Protein AF-A0A2W5DQ87-F1 (afdb_monomer_lite)

Foldseek 3Di:
DDFLLRVCVVCVVCNLVSLLVQLVLLLVLLLVQPPDDDDDDAPVVLLVLLLLLCCVQQVVCSVVLSCVLCVLFPHRDDDAPRGQRDDPPVPDDRGPDHDGQSLLNLLSSLDPLSDDDDPVSSLVSLVVSLVVCLVSVNDDPVSSVDVVVSVLNNLSSNLSVLSSCVSVVHPSVVSSLLSNLVSLVPDPSSVSSNVSCCVVPVVSVDPPDDPD

Organism: NCBI:txid76731

pLDDT: mean 84.15, std 16.23, range [34.78, 98.38]

Radius of gyration: 17.06 Å; chains: 1; bounding box: 41×35×45 Å

Sequence (212 aa):
MPSLIETLQAQPDHTDALMRAACQRLRAWQARVQTPTASGDDDGDGDARLQRGLERLAPAHAPALLAALNADAALLPQGPVLDDLPPDDGTAAPPARRPGPLTDDLALLLRPAELAWDEPQEIDWAVRHWEASRHAGLLDEDLAADFGEFWRRLEWSALRHHLRLLADGHAEERRLLAHVVKTSTRYVALAPLKRALEARHPEYFDQAFSLR

Structure (mmCIF, N/CA/C/O backbone):
data_AF-A0A2W5DQ87-F1
#
_entry.id   AF-A0A2W5DQ87-F1
#
loop_
_atom_site.group_PDB
_atom_site.id
_atom_site.type_symbol
_atom_site.label_atom_id
_atom_site.label_alt_id
_atom_site.label_comp_id
_atom_site.label_asym_id
_atom_site.label_entity_id
_atom_site.label_seq_id
_atom_site.pdbx_PDB_ins_code
_atom_site.Cartn_x
_atom_site.Cartn_y
_atom_site.Cartn_z
_atom_site.occupancy
_atom_site.B_iso_or_equiv
_atom_site.auth_seq_id
_atom_site.auth_comp_id
_atom_site.auth_asym_id
_atom_site.auth_atom_id
_atom_site.pdbx_PDB_model_num
ATOM 1 N N . MET A 1 1 ? 4.881 17.908 19.078 1.00 54.28 1 MET A N 1
ATOM 2 C CA . MET A 1 1 ? 4.808 16.503 19.535 1.00 54.28 1 MET A CA 1
ATOM 3 C C . MET A 1 1 ? 5.518 15.665 18.490 1.00 54.28 1 MET A C 1
ATOM 5 O O . MET A 1 1 ? 5.458 16.094 17.343 1.00 54.28 1 MET A O 1
ATOM 9 N N . PRO A 1 2 ? 6.228 14.585 18.858 1.00 65.62 2 PRO A N 1
ATOM 10 C CA . PRO A 1 2 ? 6.882 13.742 17.866 1.00 65.62 2 PRO A CA 1
ATOM 11 C C . PRO A 1 2 ? 5.847 13.141 16.914 1.00 65.62 2 PRO A C 1
ATOM 13 O O . PRO A 1 2 ? 4.705 12.888 17.312 1.00 65.62 2 PRO A O 1
ATOM 16 N N . SER A 1 3 ? 6.264 12.943 15.673 1.00 82.69 3 SER A N 1
ATOM 17 C CA . SER A 1 3 ? 5.494 12.284 14.624 1.00 82.69 3 SER A CA 1
ATOM 18 C C . SER A 1 3 ? 5.202 10.821 14.998 1.00 82.69 3 SER A C 1
ATOM 20 O O . SER A 1 3 ? 5.841 10.248 15.897 1.00 82.69 3 SER A O 1
ATOM 22 N N . LEU A 1 4 ? 4.229 10.183 14.339 1.00 84.12 4 LEU A N 1
ATOM 23 C CA . LEU A 1 4 ? 3.965 8.759 14.593 1.00 84.12 4 LEU A CA 1
ATOM 24 C C . LEU A 1 4 ? 5.173 7.905 14.179 1.00 84.12 4 LEU A C 1
ATOM 26 O O . LEU A 1 4 ? 5.555 6.993 14.912 1.00 84.12 4 LEU A O 1
ATOM 30 N N . ILE A 1 5 ? 5.821 8.246 13.063 1.00 86.75 5 ILE A N 1
ATOM 31 C CA . ILE A 1 5 ? 7.042 7.576 12.596 1.00 86.75 5 ILE A CA 1
ATOM 32 C C . ILE A 1 5 ? 8.169 7.738 13.623 1.00 86.75 5 ILE A C 1
ATOM 34 O O . ILE A 1 5 ? 8.773 6.741 14.019 1.00 86.75 5 ILE A O 1
ATOM 38 N N . GLU A 1 6 ? 8.403 8.958 14.117 1.00 87.50 6 GLU A N 1
ATOM 39 C CA . GLU A 1 6 ? 9.423 9.226 15.142 1.00 87.50 6 GLU A CA 1
ATOM 40 C C . GLU A 1 6 ? 9.154 8.424 16.424 1.00 87.50 6 GLU A C 1
ATOM 42 O O . GLU A 1 6 ? 10.070 7.872 17.034 1.00 87.50 6 GLU A O 1
ATOM 47 N N . THR A 1 7 ? 7.883 8.309 16.819 1.00 88.19 7 THR A N 1
ATOM 48 C CA . THR A 1 7 ? 7.476 7.548 18.007 1.00 88.19 7 THR A CA 1
ATOM 49 C C . THR A 1 7 ? 7.697 6.045 17.824 1.00 88.19 7 THR A C 1
ATOM 51 O O . THR A 1 7 ? 8.222 5.395 18.728 1.00 88.19 7 THR A O 1
ATOM 54 N N . LEU A 1 8 ? 7.341 5.494 16.658 1.00 90.00 8 LEU A N 1
ATOM 55 C CA . LEU A 1 8 ? 7.551 4.080 16.323 1.00 90.00 8 LEU A CA 1
ATOM 56 C C . LEU A 1 8 ? 9.043 3.724 16.303 1.00 90.00 8 LEU A C 1
ATOM 58 O O . LEU A 1 8 ? 9.437 2.691 16.840 1.00 90.00 8 LEU A O 1
ATOM 62 N N . GLN A 1 9 ? 9.882 4.603 15.752 1.00 89.88 9 GLN A N 1
ATOM 63 C CA . GLN A 1 9 ? 11.336 4.422 15.737 1.00 89.88 9 GLN A CA 1
ATOM 64 C C . GLN A 1 9 ? 11.949 4.507 17.141 1.00 89.88 9 GLN A C 1
ATOM 66 O O . GLN A 1 9 ? 12.870 3.755 17.458 1.00 89.88 9 GLN A O 1
ATOM 71 N N . ALA A 1 10 ? 11.436 5.395 17.997 1.00 92.62 10 ALA A N 1
ATOM 72 C CA . ALA A 1 10 ? 11.922 5.557 19.365 1.00 92.62 10 ALA A CA 1
ATOM 73 C C . ALA A 1 10 ? 11.467 4.436 20.320 1.00 92.62 10 ALA A C 1
ATOM 75 O O . ALA A 1 10 ? 12.097 4.234 21.359 1.00 92.62 10 ALA A O 1
ATOM 76 N N . GLN A 1 11 ? 10.374 3.729 20.009 1.00 92.25 11 GLN A N 1
ATOM 77 C CA . GLN A 1 11 ? 9.754 2.730 20.890 1.00 92.25 11 GLN A CA 1
ATOM 78 C C . GLN A 1 11 ? 9.432 1.414 20.153 1.00 92.25 11 GLN A C 1
ATOM 80 O O . GLN A 1 11 ? 8.266 1.012 20.099 1.00 92.25 11 GLN A O 1
ATOM 85 N N . PRO A 1 12 ? 10.442 0.695 19.626 1.00 91.06 12 PRO A N 1
ATOM 86 C CA . PRO A 1 12 ? 10.224 -0.501 18.808 1.00 91.06 12 PRO A CA 1
ATOM 87 C C . PRO A 1 12 ? 9.460 -1.611 19.549 1.00 91.06 12 PRO A C 1
ATOM 89 O O . PRO A 1 12 ? 8.603 -2.264 18.953 1.00 91.06 12 PRO A O 1
ATOM 92 N N . ASP A 1 13 ? 9.673 -1.758 20.860 1.00 94.81 13 ASP A N 1
ATOM 93 C CA . ASP A 1 13 ? 8.974 -2.745 21.702 1.00 94.81 13 ASP A CA 1
ATOM 94 C C . ASP A 1 13 ? 7.461 -2.479 21.825 1.00 94.81 13 ASP A C 1
ATOM 96 O O . ASP A 1 13 ? 6.693 -3.374 22.174 1.00 94.81 13 ASP A O 1
ATOM 100 N N . HIS A 1 14 ? 7.014 -1.258 21.514 1.00 93.38 14 HIS A N 1
ATOM 101 C CA . HIS A 1 14 ? 5.614 -0.836 21.594 1.00 93.38 14 HIS A CA 1
ATOM 102 C C . HIS A 1 14 ? 4.951 -0.690 20.216 1.00 93.38 14 HIS A C 1
ATOM 104 O O . HIS A 1 14 ? 3.816 -0.216 20.135 1.00 93.38 14 HIS A O 1
ATOM 110 N N . THR A 1 15 ? 5.620 -1.119 19.139 1.00 93.19 15 THR A N 1
ATOM 111 C CA . THR A 1 15 ? 5.148 -0.971 17.749 1.00 93.19 15 THR A CA 1
ATOM 112 C C . THR A 1 15 ? 3.711 -1.457 17.563 1.00 93.19 15 THR A C 1
ATOM 114 O O . THR A 1 15 ? 2.876 -0.722 17.045 1.00 93.19 15 THR A O 1
ATOM 117 N N . ASP A 1 16 ? 3.388 -2.671 18.021 1.00 94.69 16 ASP A N 1
ATOM 118 C CA . ASP A 1 16 ? 2.049 -3.246 17.844 1.00 94.69 16 ASP A CA 1
ATOM 119 C C . ASP A 1 16 ? 0.962 -2.426 18.557 1.00 94.69 16 ASP A C 1
ATOM 121 O O . ASP A 1 16 ? -0.076 -2.120 17.969 1.00 94.69 16 ASP A O 1
ATOM 125 N N . ALA A 1 17 ? 1.216 -1.988 19.793 1.00 93.50 17 ALA A N 1
ATOM 126 C CA . ALA A 1 17 ? 0.278 -1.153 20.540 1.00 93.50 17 ALA A CA 1
ATOM 127 C C . ALA A 1 17 ? 0.063 0.212 19.861 1.00 93.50 17 ALA A C 1
ATOM 129 O O . ALA A 1 17 ? -1.078 0.662 19.721 1.00 93.50 17 ALA A O 1
ATOM 130 N N . LEU A 1 18 ? 1.143 0.846 19.394 1.00 92.44 18 LEU A N 1
ATOM 131 C CA . LEU A 1 18 ? 1.101 2.132 18.696 1.00 92.44 18 LEU A CA 1
ATOM 132 C C . LEU A 1 18 ? 0.350 2.031 17.362 1.00 92.44 18 LEU A C 1
ATOM 134 O O . LEU A 1 18 ? -0.518 2.859 17.082 1.00 92.44 18 LEU A O 1
ATOM 138 N N . MET A 1 19 ? 0.610 0.988 16.571 1.00 92.88 19 MET A N 1
ATOM 139 C CA . MET A 1 19 ? -0.059 0.766 15.286 1.00 92.88 19 MET A CA 1
ATOM 140 C C . MET A 1 19 ? -1.546 0.452 15.449 1.00 92.88 19 MET A C 1
ATOM 142 O O . MET A 1 19 ? -2.372 0.979 14.699 1.00 92.88 19 MET A O 1
ATOM 146 N N . ARG A 1 20 ? -1.927 -0.332 16.467 1.00 93.25 20 ARG A N 1
ATOM 147 C CA . ARG A 1 20 ? -3.342 -0.567 16.806 1.00 93.25 20 ARG A CA 1
ATOM 148 C C . ARG A 1 20 ? -4.056 0.726 17.179 1.00 93.25 20 ARG A C 1
ATOM 150 O O . ARG A 1 20 ? -5.157 0.972 16.682 1.00 93.25 20 ARG A O 1
ATOM 157 N N . ALA A 1 21 ? -3.427 1.557 18.010 1.00 90.50 21 ALA A N 1
ATOM 158 C CA . ALA A 1 21 ? -3.971 2.856 18.390 1.00 90.50 21 ALA A CA 1
ATOM 159 C C . ALA A 1 21 ? -4.119 3.778 17.168 1.00 90.50 21 ALA A C 1
ATOM 161 O O . ALA A 1 21 ? -5.171 4.390 16.985 1.00 90.50 21 ALA A O 1
ATOM 162 N N . ALA A 1 22 ? -3.120 3.825 16.284 1.00 89.44 22 ALA A N 1
ATOM 163 C CA . ALA A 1 22 ? -3.185 4.592 15.042 1.00 89.44 22 ALA A CA 1
ATOM 164 C C . ALA A 1 22 ? -4.316 4.106 14.116 1.00 89.44 22 ALA A C 1
ATOM 166 O O . ALA A 1 22 ? -5.112 4.914 13.636 1.00 89.44 22 ALA A O 1
ATOM 167 N N . CYS A 1 23 ? -4.466 2.789 13.939 1.00 91.75 23 CYS A N 1
ATOM 168 C CA . CYS A 1 23 ? -5.555 2.188 13.164 1.00 91.75 23 CYS A CA 1
ATOM 169 C C . CYS A 1 23 ? -6.937 2.531 13.734 1.00 91.75 23 CYS A C 1
ATOM 171 O O . CYS A 1 23 ? -7.873 2.805 12.981 1.00 91.75 23 CYS A O 1
ATOM 173 N N . GLN A 1 24 ? -7.086 2.496 15.060 1.00 90.25 24 GLN A N 1
ATOM 174 C CA . GLN A 1 24 ? -8.329 2.867 15.731 1.00 90.25 24 GLN A CA 1
ATOM 175 C C . GLN A 1 24 ? -8.658 4.346 15.523 1.00 90.25 24 GLN A C 1
ATOM 177 O O . GLN A 1 24 ? -9.792 4.661 15.163 1.00 90.25 24 GLN A O 1
ATOM 182 N N . ARG A 1 25 ? -7.670 5.232 15.695 1.00 86.25 25 ARG A N 1
ATOM 183 C CA . ARG A 1 25 ? -7.825 6.678 15.490 1.00 86.25 25 ARG A CA 1
ATOM 184 C C . ARG A 1 25 ? -8.226 7.008 14.057 1.00 86.25 25 ARG A C 1
ATOM 186 O O . ARG A 1 25 ? -9.172 7.766 13.855 1.00 86.25 25 ARG A O 1
ATOM 193 N N . LEU A 1 26 ? -7.563 6.394 13.077 1.00 86.19 26 LEU A N 1
ATOM 194 C CA . LEU A 1 26 ? -7.894 6.556 11.663 1.00 86.19 26 LEU A CA 1
ATOM 195 C C . LEU A 1 26 ? -9.357 6.181 11.385 1.00 86.19 26 LEU A C 1
ATOM 197 O O . LEU A 1 26 ? -10.112 6.978 10.831 1.00 86.19 26 LEU A O 1
ATOM 201 N N . ARG A 1 27 ? -9.782 4.997 11.835 1.00 88.44 27 ARG A N 1
ATOM 202 C CA . ARG A 1 27 ? -11.155 4.520 11.626 1.00 88.44 27 ARG A CA 1
ATOM 203 C C . ARG A 1 27 ? -12.189 5.408 12.320 1.00 88.44 27 ARG A C 1
ATOM 205 O O . ARG A 1 27 ? -13.225 5.717 11.738 1.00 88.44 27 ARG A O 1
ATOM 212 N N . ALA A 1 28 ? -11.914 5.830 13.556 1.00 85.50 28 ALA A N 1
ATOM 213 C CA . ALA A 1 28 ? -12.793 6.724 14.307 1.00 85.50 28 ALA A CA 1
ATOM 214 C C . ALA A 1 28 ? -12.968 8.070 13.595 1.00 85.50 28 ALA A C 1
ATOM 216 O O . ALA A 1 28 ? -14.074 8.607 13.550 1.00 85.50 28 ALA A O 1
ATOM 217 N N . TRP A 1 29 ? -11.896 8.598 13.005 1.00 80.81 29 TRP A N 1
ATOM 218 C CA . TRP A 1 29 ? -11.961 9.800 12.187 1.00 80.81 29 TRP A CA 1
ATOM 219 C C . TRP A 1 29 ? -12.787 9.584 10.912 1.00 80.81 29 TRP A C 1
ATOM 2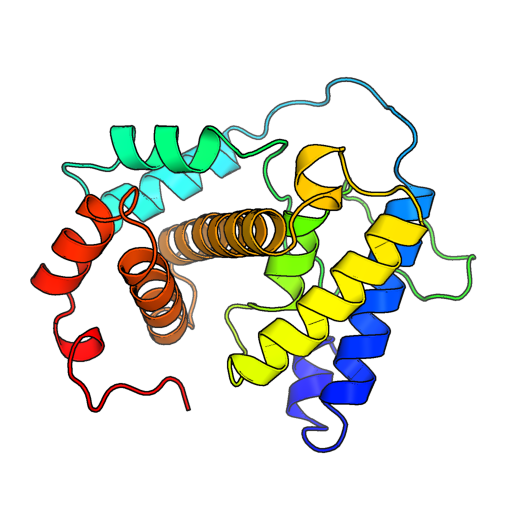21 O O . TRP A 1 29 ? -13.720 10.347 10.667 1.00 80.81 29 TRP A O 1
ATOM 231 N N . GLN A 1 30 ? -12.532 8.520 10.146 1.00 81.25 30 GLN A N 1
ATOM 232 C CA . GLN A 1 30 ? -13.283 8.223 8.918 1.00 81.25 30 GLN A CA 1
ATOM 233 C C . GLN A 1 30 ? -14.785 8.053 9.182 1.00 81.25 30 GLN A C 1
ATOM 235 O O . GLN A 1 30 ? -15.601 8.589 8.434 1.00 81.25 30 GLN A O 1
ATOM 240 N N . ALA A 1 31 ? -15.160 7.416 10.296 1.00 83.69 31 ALA A N 1
ATOM 241 C CA . ALA A 1 31 ? -16.555 7.288 10.712 1.00 83.69 31 ALA A CA 1
ATOM 242 C C . ALA A 1 31 ? -17.247 8.641 10.972 1.00 83.69 31 ALA A C 1
ATOM 244 O O . ALA A 1 31 ? -18.450 8.764 10.761 1.00 83.69 31 ALA A O 1
ATOM 245 N N . ARG A 1 32 ? -16.505 9.671 11.410 1.00 77.62 32 ARG A N 1
ATOM 246 C CA . ARG A 1 32 ? -17.048 11.026 11.632 1.00 77.62 32 ARG A CA 1
ATOM 247 C C . ARG A 1 32 ? -17.238 11.799 10.325 1.00 77.62 32 ARG A C 1
ATOM 249 O O . ARG A 1 32 ? -18.133 12.635 10.248 1.00 77.62 32 ARG A O 1
ATOM 256 N N . VAL A 1 33 ? -16.392 11.558 9.319 1.00 70.81 33 VAL A N 1
ATOM 257 C CA . VAL A 1 33 ? -16.321 12.395 8.105 1.00 70.81 33 VAL A CA 1
ATOM 258 C C . VAL A 1 33 ? -17.061 11.799 6.897 1.00 70.81 33 VAL A C 1
ATOM 260 O O . VAL A 1 33 ? -17.273 12.513 5.924 1.00 70.81 33 VAL A O 1
ATOM 263 N N . GLN A 1 34 ? -17.572 10.562 6.958 1.00 62.16 34 GLN A N 1
ATOM 264 C CA . GLN A 1 34 ? -18.426 9.955 5.911 1.00 62.16 34 GLN A CA 1
ATOM 265 C C . GLN A 1 34 ? -19.818 10.625 5.722 1.00 62.16 34 GLN A C 1
ATOM 267 O O . GLN A 1 34 ? -20.769 10.004 5.253 1.00 62.16 34 GLN A O 1
ATOM 272 N N . THR A 1 35 ? -19.957 11.922 6.022 1.00 44.50 35 THR A N 1
ATOM 273 C CA . THR A 1 35 ? -21.107 12.719 5.572 1.00 44.50 35 THR A CA 1
ATOM 274 C C . THR A 1 35 ? -20.914 13.051 4.085 1.00 44.50 35 THR A C 1
ATOM 276 O O . THR A 1 35 ? -19.895 13.654 3.735 1.00 44.50 35 THR A O 1
ATOM 279 N N . PRO A 1 36 ? -21.847 12.685 3.185 1.00 41.81 36 PRO A N 1
ATOM 280 C CA . PRO A 1 36 ? -21.657 12.864 1.753 1.00 41.81 36 PRO A CA 1
ATOM 281 C C . PRO A 1 36 ? -21.650 14.357 1.425 1.00 41.81 36 PRO A C 1
ATOM 283 O O . PRO A 1 36 ? -22.679 15.026 1.493 1.00 41.81 36 PRO A O 1
ATOM 286 N N . THR A 1 37 ? -20.489 14.891 1.058 1.00 34.78 37 THR A N 1
ATOM 287 C CA . THR A 1 37 ? -20.401 16.196 0.400 1.00 34.78 37 THR A CA 1
ATOM 288 C C . THR A 1 37 ? -19.843 15.994 -0.997 1.00 34.78 37 THR A C 1
ATOM 290 O O . THR A 1 37 ? -18.786 15.397 -1.193 1.00 34.78 37 THR A O 1
ATOM 293 N N . ALA A 1 38 ? -20.649 16.422 -1.966 1.00 36.25 38 ALA A N 1
ATOM 294 C CA . ALA A 1 38 ? -20.420 16.281 -3.390 1.00 36.25 38 ALA A CA 1
ATOM 295 C C . ALA A 1 38 ? -19.088 16.902 -3.835 1.00 36.25 38 ALA A C 1
ATOM 297 O O . ALA A 1 38 ? -18.651 17.910 -3.280 1.00 36.25 38 ALA A O 1
ATOM 298 N N . SER A 1 39 ? -18.507 16.274 -4.865 1.00 45.44 39 SER A N 1
ATOM 299 C CA . SER A 1 39 ? -17.627 16.852 -5.892 1.00 45.44 39 SER A CA 1
ATOM 300 C C . SER A 1 39 ? -16.828 18.079 -5.447 1.00 45.44 39 SER A C 1
ATOM 302 O O . SER A 1 39 ? -17.304 19.209 -5.545 1.00 45.44 39 SER A O 1
ATOM 304 N N . GLY A 1 40 ? -15.596 17.861 -4.994 1.00 41.59 40 GLY A N 1
ATOM 305 C CA . GLY A 1 40 ? -14.603 18.926 -4.966 1.00 41.59 40 GLY A CA 1
ATOM 306 C C . GLY A 1 40 ? -13.440 18.573 -5.870 1.00 41.59 40 GLY A C 1
ATOM 307 O O . GLY A 1 40 ? -13.098 17.399 -5.982 1.00 41.59 40 GLY A O 1
ATOM 308 N N . ASP A 1 41 ? -12.907 19.617 -6.489 1.00 39.91 41 ASP A N 1
ATOM 309 C CA . ASP A 1 41 ? -11.991 19.598 -7.619 1.00 39.91 41 ASP A CA 1
ATOM 310 C C . ASP A 1 41 ? -10.918 18.508 -7.545 1.00 39.91 41 ASP A C 1
ATOM 312 O O . ASP A 1 41 ? -10.199 18.358 -6.554 1.00 39.91 41 ASP A O 1
ATOM 316 N N . ASP A 1 42 ? -10.883 17.748 -8.636 1.00 47.47 42 ASP A N 1
ATOM 317 C CA . ASP A 1 42 ? -9.917 16.715 -8.959 1.00 47.47 42 ASP A CA 1
ATOM 318 C C . ASP A 1 42 ? -8.519 17.340 -9.026 1.00 47.47 42 ASP A C 1
ATOM 320 O O . ASP A 1 42 ? -8.256 18.248 -9.821 1.00 47.47 42 ASP A O 1
ATOM 324 N N . ASP A 1 43 ? -7.630 16.901 -8.139 1.00 52.91 43 ASP A N 1
ATOM 325 C CA . ASP A 1 43 ? -6.260 17.391 -8.082 1.00 52.91 43 ASP A CA 1
ATOM 326 C C . ASP A 1 43 ? -5.451 16.722 -9.199 1.00 52.91 43 ASP A C 1
ATOM 328 O O . ASP A 1 43 ? -4.806 15.689 -9.001 1.00 52.91 43 ASP A O 1
ATOM 332 N N . GLY A 1 44 ? -5.502 17.305 -10.400 1.00 61.69 44 GLY A N 1
ATOM 333 C CA . GLY A 1 44 ? -4.753 16.839 -11.570 1.00 61.69 44 GLY A CA 1
ATOM 334 C C . GLY A 1 44 ? -3.237 16.709 -11.338 1.00 61.69 44 GLY A C 1
ATOM 335 O O . GLY A 1 44 ? -2.559 16.026 -12.109 1.00 61.69 44 GLY A 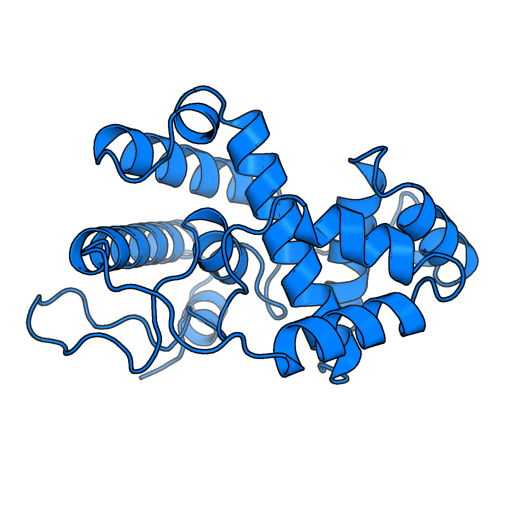O 1
ATOM 336 N N . ASP A 1 45 ? -2.692 17.297 -10.265 1.00 71.19 45 ASP A N 1
ATOM 337 C CA . ASP A 1 45 ? -1.303 17.087 -9.846 1.00 71.19 45 ASP A CA 1
ATOM 338 C C . ASP A 1 45 ? -1.040 15.650 -9.360 1.00 71.19 45 ASP A C 1
ATOM 340 O O . ASP A 1 45 ? 0.007 15.070 -9.661 1.00 71.19 45 ASP A O 1
ATOM 344 N N . GLY A 1 46 ? -1.999 15.026 -8.667 1.00 73.50 46 GLY A N 1
ATOM 345 C CA . GLY A 1 46 ? -1.858 13.673 -8.125 1.00 73.50 46 GLY A CA 1
ATOM 346 C C . GLY A 1 46 ? -1.701 12.603 -9.209 1.00 73.50 46 GLY A C 1
ATOM 347 O O . GLY A 1 46 ? -0.872 11.692 -9.070 1.00 73.50 46 GLY A O 1
ATOM 348 N N . ASP A 1 47 ? -2.454 12.728 -10.300 1.00 81.81 47 ASP A N 1
ATOM 349 C CA . ASP A 1 47 ? -2.345 11.856 -11.472 1.00 81.81 47 ASP A CA 1
ATOM 350 C C . ASP A 1 47 ? -1.112 12.185 -12.316 1.00 81.81 47 ASP A C 1
ATOM 352 O O . ASP A 1 47 ? -0.416 11.272 -12.764 1.00 81.81 47 ASP A O 1
ATOM 356 N N . ALA A 1 48 ? -0.752 13.466 -12.450 1.00 88.69 48 ALA A N 1
ATOM 357 C CA . ALA A 1 48 ? 0.486 13.857 -13.117 1.00 88.69 48 ALA A CA 1
ATOM 358 C C . ALA A 1 48 ? 1.729 13.302 -12.396 1.00 88.69 48 ALA A C 1
ATOM 360 O O . ALA A 1 48 ? 2.661 12.825 -13.045 1.00 88.69 48 ALA A O 1
ATOM 361 N N . ARG A 1 49 ? 1.756 13.320 -11.056 1.00 90.12 49 ARG A N 1
ATOM 362 C CA . ARG A 1 49 ? 2.826 12.711 -10.242 1.00 90.12 49 ARG A CA 1
ATOM 363 C C . ARG A 1 49 ? 2.874 11.198 -10.408 1.00 90.12 49 ARG A C 1
ATOM 365 O O . ARG A 1 49 ? 3.955 10.645 -10.597 1.00 90.12 49 ARG A O 1
ATOM 372 N N . LEU A 1 50 ? 1.718 10.533 -10.385 1.00 91.69 50 LEU A N 1
ATOM 373 C CA . LEU A 1 50 ? 1.640 9.086 -10.595 1.00 91.69 50 LEU A CA 1
ATOM 374 C C . LEU A 1 50 ? 2.157 8.699 -11.989 1.00 91.69 50 LEU A C 1
ATOM 376 O O . LEU A 1 50 ? 2.980 7.790 -12.107 1.00 91.69 50 LEU A O 1
ATOM 380 N N . GLN A 1 51 ? 1.742 9.437 -13.021 1.00 94.19 51 GLN A N 1
ATOM 381 C CA . GLN A 1 51 ? 2.214 9.264 -14.392 1.00 94.19 51 GLN A CA 1
ATOM 382 C C . GLN A 1 51 ? 3.736 9.429 -14.486 1.00 94.19 51 GLN A C 1
ATOM 384 O O . GLN A 1 51 ? 4.400 8.547 -15.024 1.00 94.19 51 GLN A O 1
ATOM 389 N N . ARG A 1 52 ? 4.314 10.489 -13.901 1.00 95.81 52 ARG A N 1
ATOM 390 C CA . ARG A 1 52 ? 5.778 10.687 -13.873 1.00 95.81 52 ARG A CA 1
ATOM 391 C C . ARG A 1 52 ? 6.511 9.528 -13.191 1.00 95.81 52 ARG A C 1
ATOM 393 O O . ARG A 1 52 ? 7.555 9.089 -13.671 1.00 95.81 52 ARG A O 1
ATOM 400 N N . GLY A 1 53 ? 5.962 9.003 -12.094 1.00 95.81 53 GLY A N 1
ATOM 401 C CA . GLY A 1 53 ? 6.509 7.832 -11.402 1.00 95.81 53 GLY A CA 1
ATOM 402 C C . GLY A 1 53 ? 6.506 6.579 -12.283 1.00 95.81 53 GLY A C 1
ATOM 403 O O . GLY A 1 53 ? 7.504 5.861 -12.357 1.00 95.81 53 GLY A O 1
ATOM 404 N N . LEU A 1 54 ? 5.414 6.343 -13.013 1.00 97.06 54 LEU A N 1
ATOM 405 C CA . LEU A 1 54 ? 5.310 5.242 -13.971 1.00 97.06 54 LEU A CA 1
ATOM 406 C C . LEU A 1 54 ? 6.245 5.424 -15.171 1.00 97.06 54 LEU A C 1
ATOM 408 O O . LEU A 1 54 ? 6.896 4.465 -15.575 1.00 97.06 54 LEU A O 1
ATOM 412 N N . GLU A 1 55 ? 6.363 6.631 -15.720 1.00 97.25 55 GLU A N 1
ATOM 413 C CA . GLU A 1 55 ? 7.279 6.941 -16.824 1.00 97.25 55 GLU A CA 1
ATOM 414 C C . GLU A 1 55 ? 8.742 6.724 -16.434 1.00 97.25 55 GLU A C 1
ATOM 416 O O . GLU A 1 55 ? 9.532 6.215 -17.231 1.00 97.25 55 GLU A O 1
ATOM 421 N N . ARG A 1 56 ? 9.096 7.037 -15.182 1.00 95.81 56 ARG A N 1
ATOM 422 C CA . ARG A 1 56 ? 10.432 6.794 -14.629 1.00 95.81 56 ARG A CA 1
ATOM 423 C C . ARG A 1 56 ? 10.792 5.303 -14.608 1.00 95.81 56 ARG A C 1
ATOM 425 O O . ARG A 1 56 ? 11.949 4.959 -14.863 1.00 95.81 56 ARG A O 1
ATOM 432 N N . LEU A 1 57 ? 9.837 4.426 -14.289 1.00 96.56 57 LEU A N 1
ATOM 433 C CA . LEU A 1 57 ? 10.087 2.993 -14.080 1.00 96.56 57 LEU A CA 1
ATOM 434 C C . LEU A 1 57 ? 9.773 2.126 -15.308 1.00 96.56 57 LEU A C 1
ATOM 436 O O . LEU A 1 57 ? 10.533 1.214 -15.625 1.00 96.56 57 LEU A O 1
ATOM 440 N N . ALA A 1 58 ? 8.670 2.403 -16.002 1.00 96.81 58 ALA A N 1
ATOM 441 C CA . ALA A 1 58 ? 8.104 1.593 -17.079 1.00 96.81 58 ALA A CA 1
ATOM 442 C C . ALA A 1 58 ? 7.526 2.470 -18.217 1.00 96.81 58 ALA A C 1
ATOM 444 O O . ALA A 1 58 ? 6.331 2.386 -18.515 1.00 96.81 58 ALA A O 1
ATOM 445 N N . PRO A 1 59 ? 8.352 3.286 -18.906 1.00 96.19 59 PRO A N 1
ATOM 446 C CA . PRO A 1 59 ? 7.877 4.316 -19.839 1.00 96.19 59 PRO A CA 1
ATOM 447 C C . PRO A 1 59 ? 7.001 3.772 -20.973 1.00 96.19 59 PRO A C 1
ATOM 449 O O . PRO A 1 59 ? 5.979 4.364 -21.304 1.00 96.19 59 PRO A O 1
ATOM 452 N N . ALA A 1 60 ? 7.340 2.603 -21.525 1.00 96.06 60 ALA A N 1
ATOM 453 C CA . ALA A 1 60 ? 6.577 1.980 -22.609 1.00 96.06 60 ALA A CA 1
ATOM 454 C C . ALA A 1 60 ? 5.161 1.522 -22.199 1.00 96.06 60 ALA A C 1
ATOM 456 O O . ALA A 1 60 ? 4.325 1.264 -23.063 1.00 96.06 60 ALA A O 1
ATOM 457 N N . HIS A 1 61 ? 4.890 1.399 -20.897 1.00 96.06 61 HIS A N 1
ATOM 458 C CA . HIS A 1 61 ? 3.634 0.876 -20.357 1.00 96.06 61 HIS A CA 1
ATOM 459 C C . HIS A 1 61 ? 2.907 1.865 -19.440 1.00 96.06 61 HIS A C 1
ATOM 461 O O . HIS A 1 61 ? 1.824 1.537 -18.955 1.00 96.06 61 HIS A O 1
ATOM 467 N N . ALA A 1 62 ? 3.465 3.060 -19.217 1.00 95.06 62 ALA A N 1
ATOM 468 C CA . ALA A 1 62 ? 2.942 4.026 -18.257 1.00 95.06 62 ALA A CA 1
ATOM 469 C C . ALA A 1 62 ? 1.449 4.356 -18.467 1.00 95.06 62 ALA A C 1
ATOM 471 O O . ALA A 1 62 ? 0.706 4.222 -17.499 1.00 95.06 62 ALA A O 1
ATOM 472 N N . PRO A 1 63 ? 0.947 4.636 -19.693 1.00 94.12 63 PRO A N 1
ATOM 473 C CA . PRO A 1 63 ? -0.477 4.939 -19.883 1.00 94.12 63 PRO A CA 1
ATOM 474 C C . PRO A 1 63 ? -1.414 3.782 -19.501 1.00 94.12 63 PRO A C 1
ATOM 476 O O . PRO A 1 63 ? -2.456 3.994 -18.887 1.00 94.12 63 PRO A O 1
ATOM 479 N N . ALA A 1 64 ? -1.041 2.544 -19.839 1.00 93.44 64 ALA A N 1
ATOM 480 C CA . ALA A 1 64 ? -1.850 1.365 -19.529 1.00 93.44 64 ALA A CA 1
ATOM 481 C C . ALA A 1 64 ? -1.830 1.040 -18.028 1.00 93.44 64 ALA A C 1
ATOM 483 O O . ALA A 1 64 ? -2.857 0.677 -17.458 1.00 93.44 64 ALA A O 1
ATOM 484 N N . LEU A 1 65 ? -0.670 1.195 -17.383 1.00 94.69 65 LEU A N 1
ATOM 485 C CA . LEU A 1 65 ? -0.522 1.009 -15.940 1.00 94.69 65 LEU A CA 1
ATOM 486 C C . LEU A 1 65 ? -1.269 2.089 -15.153 1.00 94.69 65 LEU A C 1
ATOM 488 O O . LEU A 1 65 ? -1.900 1.758 -14.155 1.00 94.69 65 LEU A O 1
ATOM 492 N N . LEU A 1 66 ? -1.245 3.344 -15.613 1.00 93.12 66 LEU A N 1
ATOM 493 C CA . LEU A 1 66 ? -2.010 4.431 -15.005 1.00 93.12 66 LEU A CA 1
ATOM 494 C C . LEU A 1 66 ? -3.507 4.105 -15.030 1.00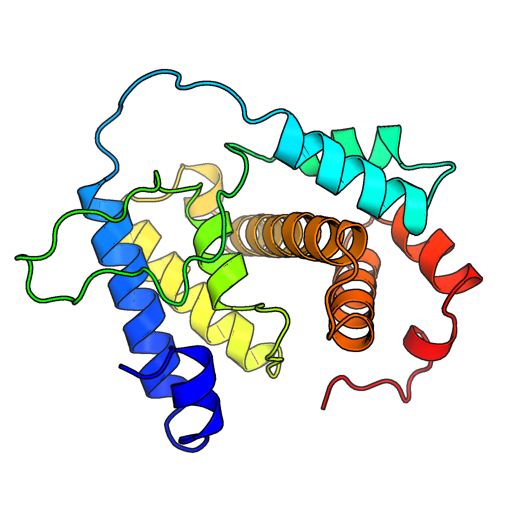 93.12 66 LEU A C 1
ATOM 496 O O . LEU A 1 66 ? -4.157 4.126 -13.988 1.00 93.12 66 LEU A O 1
ATOM 500 N N . ALA A 1 67 ? -4.030 3.718 -16.197 1.00 90.50 67 ALA A N 1
ATOM 501 C CA . ALA A 1 67 ? -5.427 3.322 -16.339 1.00 90.50 67 ALA A CA 1
ATOM 502 C C . ALA A 1 67 ? -5.790 2.138 -15.425 1.00 90.50 67 ALA A C 1
ATOM 504 O O . ALA A 1 67 ? -6.818 2.177 -14.756 1.00 90.50 67 ALA A O 1
ATOM 505 N N . ALA A 1 68 ? -4.937 1.110 -15.344 1.00 90.88 68 ALA A N 1
ATOM 506 C CA . ALA A 1 68 ? -5.167 -0.039 -14.470 1.00 90.88 68 ALA A CA 1
ATOM 507 C C . ALA A 1 68 ? -5.169 0.344 -12.979 1.00 90.88 68 ALA A C 1
ATOM 509 O O . ALA A 1 68 ? -6.050 -0.082 -12.240 1.00 90.88 68 ALA A O 1
ATOM 510 N N . LEU A 1 69 ? -4.215 1.169 -12.536 1.00 89.44 69 LEU A N 1
ATOM 511 C CA . LEU A 1 69 ? -4.104 1.599 -11.137 1.00 89.44 69 LEU A CA 1
ATOM 512 C C . LEU A 1 69 ? -5.242 2.529 -10.701 1.00 89.44 69 LEU A C 1
ATOM 514 O O . LEU A 1 69 ? -5.576 2.543 -9.510 1.00 89.44 69 LEU A O 1
ATOM 518 N N . ASN A 1 70 ? -5.820 3.278 -11.645 1.00 85.12 70 ASN A N 1
ATOM 519 C CA . ASN A 1 70 ? -6.930 4.197 -11.404 1.00 85.12 70 ASN A CA 1
ATOM 520 C C . ASN A 1 70 ? -8.313 3.565 -11.628 1.00 85.12 70 ASN A C 1
ATOM 522 O O . ASN A 1 70 ? -9.287 4.104 -11.118 1.00 85.12 70 ASN A O 1
ATOM 526 N N . ALA A 1 71 ? -8.421 2.412 -12.302 1.00 82.44 71 ALA A N 1
ATOM 527 C CA . ALA A 1 71 ? -9.703 1.724 -12.524 1.00 82.44 71 ALA A CA 1
ATOM 528 C C . ALA A 1 71 ? -10.456 1.422 -11.215 1.00 82.44 71 ALA A C 1
ATOM 530 O O . ALA A 1 71 ? -11.681 1.448 -11.169 1.00 82.44 71 ALA A O 1
ATOM 531 N N . ASP A 1 72 ? -9.691 1.173 -10.156 1.00 67.31 72 ASP A N 1
ATOM 532 C CA . ASP A 1 72 ? -10.149 0.852 -8.810 1.00 67.31 72 ASP A CA 1
ATOM 533 C C . ASP A 1 72 ? -9.968 2.032 -7.828 1.00 67.31 72 ASP A C 1
ATOM 535 O O . ASP A 1 72 ? -10.225 1.905 -6.636 1.00 67.31 72 ASP A O 1
ATOM 539 N N . ALA A 1 73 ? -9.477 3.193 -8.264 1.00 66.56 73 ALA A N 1
ATOM 540 C CA . ALA A 1 73 ? -9.285 4.327 -7.362 1.00 66.56 73 ALA A CA 1
ATOM 541 C C . ALA A 1 73 ? -10.614 5.077 -7.183 1.00 66.56 73 ALA A C 1
ATOM 543 O O . ALA A 1 73 ? -11.064 5.773 -8.085 1.00 66.56 73 ALA A O 1
ATOM 544 N N . ALA A 1 74 ? -11.246 4.947 -6.011 1.00 57.59 74 ALA A N 1
ATOM 545 C CA . ALA A 1 74 ? -12.491 5.665 -5.724 1.00 57.59 74 ALA A CA 1
ATOM 546 C C . ALA A 1 74 ? -12.271 7.187 -5.594 1.00 57.59 74 ALA A C 1
ATOM 548 O O . ALA A 1 74 ? -13.132 7.964 -5.995 1.00 57.59 74 ALA A O 1
ATOM 549 N N . LEU A 1 75 ? -11.116 7.606 -5.064 1.00 55.72 75 LEU A N 1
ATOM 550 C CA . LEU A 1 75 ? -10.630 8.988 -4.989 1.00 55.72 75 LEU A CA 1
ATOM 551 C C . LEU A 1 75 ? -9.093 8.959 -4.930 1.00 55.72 75 LEU A C 1
ATOM 553 O O . LEU A 1 75 ? -8.508 7.972 -4.477 1.00 55.72 75 LEU A O 1
ATOM 557 N N . LEU A 1 76 ? -8.428 10.039 -5.348 1.00 53.03 76 LEU A N 1
ATOM 558 C CA . LEU A 1 76 ? -6.983 10.178 -5.164 1.00 53.03 76 LEU A CA 1
ATOM 559 C C . LEU A 1 76 ? -6.662 10.335 -3.665 1.00 53.03 76 LEU A C 1
ATOM 561 O O . LEU A 1 76 ? -7.315 11.135 -2.988 1.00 53.03 76 LEU A O 1
ATOM 565 N N . PRO A 1 77 ? -5.657 9.619 -3.123 1.00 50.16 77 PRO A N 1
ATOM 566 C CA . PRO A 1 77 ? -5.207 9.863 -1.763 1.00 50.16 77 PRO A CA 1
ATOM 567 C C . PRO A 1 77 ? -4.646 11.279 -1.701 1.00 50.16 77 PRO A C 1
ATOM 569 O O . PRO A 1 77 ? -3.699 11.615 -2.416 1.00 50.16 77 PRO A O 1
ATOM 572 N N . GLN A 1 78 ? -5.211 12.103 -0.827 1.00 52.91 78 GLN A N 1
ATOM 573 C CA . GLN A 1 78 ? -4.548 13.344 -0.431 1.00 52.91 78 GLN A CA 1
ATOM 574 C C . GLN A 1 78 ? -3.370 12.970 0.502 1.00 52.91 78 GLN A C 1
ATOM 576 O O . GLN A 1 78 ? -3.250 11.793 0.820 1.00 52.91 78 GLN A O 1
ATOM 581 N N . GLY A 1 79 ? -2.463 13.889 0.860 1.00 54.41 79 GLY A N 1
ATOM 582 C CA . GLY A 1 79 ? -1.103 13.646 1.418 1.00 54.41 79 GLY A CA 1
ATOM 583 C C . GLY A 1 79 ? -0.894 12.640 2.587 1.00 54.41 79 GLY A C 1
ATOM 584 O O . GLY A 1 79 ? -1.638 11.691 2.768 1.00 54.41 79 GLY A O 1
ATOM 585 N N . PRO A 1 80 ? 0.165 12.723 3.399 1.00 53.94 80 PRO A N 1
ATOM 586 C CA . PRO A 1 80 ? 0.344 11.770 4.502 1.00 53.94 80 PRO A CA 1
ATOM 587 C C . PRO A 1 80 ? -0.758 11.923 5.572 1.00 53.94 80 PRO A C 1
ATOM 589 O O . PRO A 1 80 ? -1.202 13.023 5.874 1.00 53.94 80 PRO A O 1
ATOM 592 N N . VAL A 1 81 ? -1.234 10.799 6.119 1.00 61.28 81 VAL A N 1
ATOM 593 C CA . VAL A 1 81 ? -2.237 10.739 7.209 1.00 61.28 81 VAL A CA 1
ATOM 594 C C . VAL A 1 81 ? -1.566 10.697 8.584 1.00 61.28 81 VAL A C 1
ATOM 596 O O . VAL A 1 81 ? -2.144 11.136 9.570 1.00 61.28 81 VAL A O 1
ATOM 599 N N . LEU A 1 82 ? -0.346 10.161 8.647 1.00 56.12 82 LEU A N 1
ATOM 600 C CA . LEU A 1 82 ? 0.300 9.691 9.876 1.00 56.12 82 LEU A CA 1
ATOM 601 C C . LEU A 1 82 ? 0.464 10.764 10.962 1.00 56.12 82 LEU A C 1
ATOM 603 O O . LEU A 1 82 ? 0.283 10.446 12.138 1.00 56.12 82 LEU A O 1
ATOM 607 N N . ASP A 1 83 ? 0.734 12.011 10.573 1.00 56.53 83 ASP A N 1
ATOM 608 C CA . ASP A 1 83 ? 1.088 13.082 11.514 1.00 56.53 83 ASP A CA 1
ATOM 609 C C . ASP A 1 83 ? -0.038 14.100 11.752 1.00 56.53 83 ASP A C 1
ATOM 611 O O . ASP A 1 83 ? -0.038 14.791 12.770 1.00 56.53 83 ASP A O 1
ATOM 615 N N . ASP A 1 84 ? -1.044 14.124 10.873 1.00 60.16 84 ASP A N 1
ATOM 616 C CA . ASP A 1 84 ? -2.170 15.066 10.924 1.00 60.16 84 ASP A CA 1
ATOM 617 C C . ASP A 1 84 ? -3.452 14.450 11.507 1.00 60.16 84 ASP A C 1
ATOM 619 O O . ASP A 1 84 ? -4.504 15.097 11.532 1.00 60.16 84 ASP A O 1
ATOM 623 N N . LEU A 1 85 ? -3.410 13.197 11.987 1.00 60.25 85 LEU A N 1
ATOM 624 C CA . LEU A 1 85 ? -4.571 12.609 12.655 1.00 60.25 85 LEU A CA 1
ATOM 625 C C . LEU A 1 85 ? -4.884 13.405 13.934 1.00 60.25 85 LEU A C 1
ATOM 627 O O . LEU A 1 85 ? -4.033 13.481 14.828 1.00 60.25 85 LEU A O 1
ATOM 631 N N . PRO A 1 86 ? -6.108 13.944 14.089 1.00 58.72 86 PRO A N 1
ATOM 632 C CA . PRO A 1 86 ? -6.483 14.682 15.287 1.00 58.72 86 PRO A CA 1
ATOM 633 C C . PRO A 1 86 ? -6.366 13.804 16.551 1.00 58.72 86 PRO A C 1
ATOM 635 O O . PRO A 1 86 ? -6.464 12.569 16.466 1.00 58.72 86 PRO A O 1
ATOM 638 N N . PRO A 1 87 ? -6.120 14.392 17.737 1.00 61.34 87 PRO A N 1
ATOM 639 C CA . PRO A 1 87 ? -6.185 13.660 18.998 1.00 61.34 87 PRO A CA 1
ATOM 640 C C . PRO A 1 87 ? -7.577 13.043 19.204 1.00 61.34 87 PRO A C 1
ATOM 642 O O . PRO A 1 87 ? -8.596 13.575 18.760 1.00 61.34 87 PRO A O 1
ATOM 645 N N . ASP A 1 88 ? -7.620 11.893 19.879 1.00 56.25 88 ASP A N 1
ATOM 646 C CA . ASP A 1 88 ? -8.852 11.123 20.104 1.00 56.25 88 ASP A CA 1
ATOM 647 C C . ASP A 1 88 ? -9.632 11.615 21.336 1.00 56.25 88 ASP A C 1
ATOM 649 O O . ASP A 1 88 ? -10.105 10.835 22.156 1.00 56.25 88 ASP A O 1
ATOM 653 N N . ASP A 1 89 ? -9.717 12.934 21.508 1.00 60.97 89 ASP A N 1
ATOM 654 C CA . ASP A 1 89 ? -10.440 13.573 22.616 1.00 60.97 89 ASP A CA 1
ATOM 655 C C . ASP A 1 89 ? -11.826 14.093 22.201 1.00 60.97 89 ASP A C 1
ATOM 657 O O . ASP A 1 89 ? -12.583 14.601 23.025 1.00 60.97 89 ASP A O 1
ATOM 661 N N . GLY A 1 90 ? -12.177 13.957 20.917 1.00 56.78 90 GLY A N 1
ATOM 662 C CA . GLY A 1 90 ? -13.451 14.425 20.366 1.00 56.78 90 GLY A CA 1
ATOM 663 C C . GLY A 1 90 ? -13.577 15.950 20.274 1.00 56.78 90 GLY A C 1
ATOM 664 O O . GLY A 1 90 ? -14.636 16.434 19.883 1.00 56.78 90 GLY A O 1
ATOM 665 N N . THR A 1 91 ? -12.522 16.701 20.604 1.00 53.97 91 THR A N 1
ATOM 666 C CA . THR A 1 91 ? -12.510 18.173 20.603 1.00 53.97 91 THR A CA 1
ATOM 667 C C . THR A 1 91 ? -11.747 18.771 19.425 1.00 53.97 91 THR A C 1
ATOM 669 O O . THR A 1 91 ? -11.965 19.931 19.074 1.00 53.97 91 THR A O 1
ATOM 672 N N . ALA A 1 92 ? -10.874 17.990 18.787 1.00 57.50 92 ALA A N 1
ATOM 673 C CA . ALA A 1 92 ? -10.083 18.459 17.662 1.00 57.50 92 ALA A CA 1
ATOM 674 C C . ALA A 1 92 ? -10.918 18.646 16.388 1.00 57.50 92 ALA A C 1
ATOM 676 O O . ALA A 1 92 ? -11.670 17.762 15.965 1.00 57.50 92 ALA A O 1
ATOM 677 N N . ALA A 1 93 ? -10.736 19.809 15.756 1.00 56.97 93 ALA A N 1
ATOM 678 C CA . ALA A 1 93 ? -11.259 20.080 14.426 1.00 56.97 93 ALA A CA 1
ATOM 679 C C . ALA A 1 93 ? -10.753 19.012 13.433 1.00 56.97 93 ALA A C 1
ATOM 681 O O . ALA A 1 93 ? -9.617 18.545 13.574 1.00 56.97 93 ALA A O 1
ATOM 682 N N . PRO A 1 94 ? -11.567 18.608 12.439 1.00 56.91 94 PRO A N 1
ATOM 683 C CA . PRO A 1 94 ? -11.094 17.713 11.391 1.00 56.91 94 PRO A CA 1
ATOM 684 C C . PRO A 1 94 ? -9.851 18.318 10.710 1.00 56.91 94 PRO A C 1
ATOM 686 O O . PRO A 1 94 ? -9.762 19.546 10.600 1.00 56.91 94 PRO A O 1
ATOM 689 N N . PRO A 1 95 ? -8.888 17.485 10.268 1.00 57.91 95 PRO A N 1
ATOM 690 C CA . PRO A 1 95 ? -7.714 17.969 9.554 1.00 57.91 95 PRO A CA 1
ATOM 691 C C . PRO A 1 95 ? -8.156 18.759 8.317 1.00 57.91 95 PRO A C 1
ATOM 693 O O . PRO A 1 95 ? -9.248 18.545 7.789 1.00 57.91 95 PRO A O 1
ATOM 696 N N . ALA A 1 96 ? -7.295 19.645 7.808 1.00 57.16 96 ALA A N 1
ATOM 697 C CA . ALA A 1 96 ? -7.584 20.476 6.629 1.00 57.16 96 ALA A CA 1
ATOM 698 C C . ALA A 1 96 ? -7.842 19.671 5.332 1.00 57.16 96 ALA A C 1
ATOM 700 O O . ALA A 1 96 ? -8.123 20.242 4.280 1.00 57.16 96 ALA A O 1
ATOM 701 N N . ARG A 1 97 ? -7.741 18.343 5.405 1.00 62.25 97 ARG A N 1
ATOM 702 C CA . ARG A 1 97 ? -7.870 17.383 4.318 1.00 62.25 97 ARG A CA 1
ATOM 703 C C . ARG A 1 97 ? -9.179 16.587 4.430 1.00 62.25 97 ARG A C 1
ATOM 705 O O . ARG A 1 97 ? -9.632 16.245 5.520 1.00 62.25 97 ARG A O 1
ATOM 712 N N . ARG A 1 98 ? -9.715 16.176 3.274 1.00 62.03 98 ARG A N 1
ATOM 713 C CA . ARG A 1 98 ? -10.818 15.206 3.168 1.00 62.03 98 ARG A CA 1
ATOM 714 C C . ARG A 1 98 ? -10.357 13.743 3.335 1.00 62.03 98 ARG A C 1
ATOM 716 O O . ARG A 1 98 ? -9.262 13.406 2.878 1.00 62.03 98 ARG A O 1
ATOM 723 N N . PRO A 1 99 ? -11.185 12.869 3.940 1.00 61.09 99 PRO A N 1
ATOM 724 C CA . PRO A 1 99 ? -10.920 11.432 3.989 1.00 61.09 99 PRO A CA 1
ATOM 725 C C . PRO A 1 99 ? -10.804 10.859 2.585 1.00 61.09 99 PRO A C 1
ATOM 727 O O . PRO A 1 99 ? -11.608 11.178 1.706 1.00 61.09 99 PRO A O 1
ATOM 730 N N . GLY A 1 100 ? -9.780 10.030 2.392 1.00 65.25 100 GLY A N 1
ATOM 731 C CA . GLY A 1 100 ? -9.691 9.182 1.216 1.00 65.25 100 GLY A CA 1
ATOM 732 C C . GLY A 1 100 ? -10.578 7.945 1.379 1.00 65.25 100 GLY A C 1
ATOM 733 O O . GLY A 1 100 ? -11.219 7.754 2.419 1.00 65.25 100 GLY A O 1
ATOM 734 N N . PRO A 1 101 ? -10.600 7.060 0.372 1.00 77.31 101 PRO A N 1
ATOM 735 C CA . PRO A 1 101 ? -11.132 5.718 0.537 1.00 77.31 101 PRO A CA 1
ATOM 736 C C . PRO A 1 101 ? -10.414 5.035 1.704 1.00 77.31 101 PRO A C 1
ATOM 738 O O . PRO A 1 101 ? -9.222 5.262 1.924 1.00 77.31 101 PRO A O 1
ATOM 741 N N . LEU A 1 102 ? -11.117 4.183 2.450 1.00 84.94 102 LEU A N 1
ATOM 742 C CA . LEU A 1 102 ? -10.592 3.614 3.694 1.00 84.94 102 LEU A CA 1
ATOM 743 C C . LEU A 1 102 ? -9.237 2.909 3.503 1.00 84.94 102 LEU A C 1
ATOM 745 O O . LEU A 1 102 ? -8.323 3.056 4.314 1.00 84.94 102 LEU A O 1
ATOM 749 N N . THR A 1 103 ? -9.094 2.203 2.383 1.00 88.56 103 THR A N 1
ATOM 750 C CA . THR A 1 103 ? -7.874 1.506 1.960 1.00 88.56 103 THR A CA 1
ATOM 751 C C . THR A 1 103 ? -6.701 2.437 1.688 1.00 88.56 103 THR A C 1
ATOM 753 O O . THR A 1 103 ? -5.558 2.042 1.890 1.00 88.56 103 THR A O 1
ATOM 756 N N . ASP A 1 104 ? -6.961 3.661 1.238 1.00 86.69 104 ASP A N 1
ATOM 757 C CA . ASP A 1 104 ? -5.928 4.611 0.842 1.00 86.69 104 ASP A CA 1
ATOM 758 C C . ASP A 1 104 ? -5.269 5.227 2.070 1.00 86.69 104 ASP A C 1
ATOM 760 O O . ASP A 1 104 ? -4.047 5.207 2.182 1.00 86.69 104 ASP A O 1
ATOM 764 N N . ASP A 1 105 ? -6.061 5.686 3.039 1.00 86.38 105 ASP A N 1
ATOM 765 C CA . ASP A 1 105 ? -5.505 6.214 4.285 1.00 86.38 105 ASP A CA 1
ATOM 766 C C . ASP A 1 105 ? -4.819 5.106 5.108 1.00 86.38 105 ASP A C 1
ATOM 768 O O . ASP A 1 105 ? -3.764 5.334 5.706 1.00 86.38 105 ASP A O 1
ATOM 772 N N . LEU A 1 106 ? -5.369 3.882 5.101 1.00 91.56 106 LEU A N 1
ATOM 773 C CA . LEU A 1 106 ? -4.742 2.740 5.769 1.00 91.56 106 LEU A CA 1
ATOM 774 C C . LEU A 1 106 ? -3.435 2.322 5.081 1.00 91.56 106 LEU A C 1
ATOM 776 O O . LEU A 1 106 ? -2.478 1.973 5.768 1.00 91.56 106 LEU A O 1
ATOM 780 N N . ALA A 1 107 ? -3.354 2.392 3.750 1.00 91.88 107 ALA A N 1
ATOM 781 C CA . ALA A 1 107 ? -2.123 2.113 3.014 1.00 91.88 107 ALA A CA 1
ATOM 782 C C . ALA A 1 107 ? -0.984 3.056 3.421 1.00 91.88 107 ALA A C 1
ATOM 784 O O . ALA A 1 107 ? 0.141 2.601 3.618 1.00 91.88 107 ALA A O 1
ATOM 785 N N . LEU A 1 108 ? -1.279 4.347 3.601 1.00 87.06 108 LEU A N 1
ATOM 786 C CA . LEU A 1 108 ? -0.298 5.333 4.064 1.00 87.06 108 LEU A CA 1
ATOM 787 C C . LEU A 1 108 ? 0.168 5.060 5.495 1.00 87.06 108 LEU A C 1
ATOM 789 O O . LEU A 1 108 ? 1.335 5.271 5.803 1.00 87.06 108 LEU A O 1
ATOM 793 N N . LEU A 1 109 ? -0.728 4.567 6.354 1.00 89.62 109 LEU A N 1
ATOM 794 C CA . LEU A 1 109 ? -0.403 4.173 7.723 1.00 89.62 109 LEU A CA 1
ATOM 795 C C . LEU A 1 109 ? 0.459 2.901 7.770 1.00 89.62 109 LEU A C 1
ATOM 797 O O . LEU A 1 109 ? 1.436 2.849 8.512 1.00 89.62 109 LEU A O 1
ATOM 801 N N . LEU A 1 110 ? 0.099 1.867 7.005 1.00 93.06 110 LEU A N 1
ATOM 802 C CA . LEU A 1 110 ? 0.774 0.567 7.065 1.00 93.06 110 LEU A CA 1
ATOM 803 C C . LEU A 1 110 ? 2.064 0.517 6.246 1.00 93.06 110 LEU A C 1
ATOM 805 O O . LEU A 1 110 ? 2.948 -0.265 6.580 1.00 93.06 110 LEU A O 1
ATOM 809 N N . ARG A 1 111 ? 2.187 1.317 5.182 1.00 93.00 111 ARG A N 1
ATOM 810 C CA . ARG A 1 111 ? 3.341 1.295 4.270 1.00 93.00 111 ARG A CA 1
ATOM 811 C C . ARG A 1 111 ? 3.904 2.698 4.009 1.00 93.00 111 ARG A C 1
ATOM 813 O O . ARG A 1 111 ? 3.967 3.112 2.844 1.0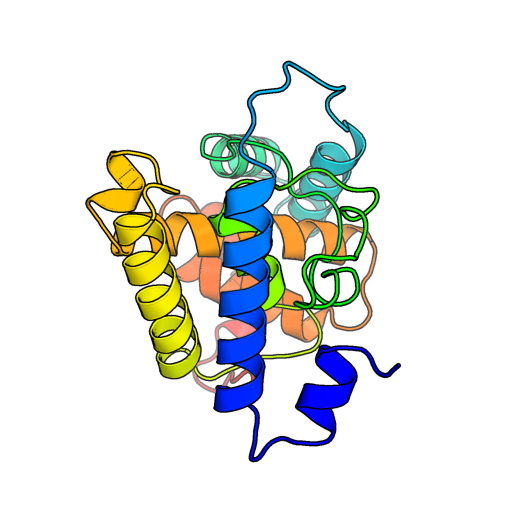0 93.00 111 ARG A O 1
ATOM 820 N N . PRO A 1 112 ? 4.307 3.437 5.061 1.00 91.38 112 PRO A N 1
ATOM 821 C CA . PRO A 1 112 ? 5.038 4.685 4.880 1.00 91.38 112 PRO A CA 1
ATOM 822 C C . PRO A 1 112 ? 6.379 4.434 4.182 1.00 91.38 112 PRO A C 1
ATOM 824 O O . PRO A 1 112 ? 6.864 3.305 4.118 1.00 91.38 112 PRO A O 1
ATOM 827 N N . ALA A 1 113 ? 6.996 5.486 3.654 1.00 90.75 113 ALA A N 1
ATOM 828 C CA . ALA A 1 113 ? 8.274 5.363 2.958 1.00 90.75 113 ALA A CA 1
ATOM 829 C C . ALA A 1 113 ? 9.440 5.059 3.915 1.00 90.75 113 ALA A C 1
ATOM 831 O O . ALA A 1 113 ? 10.464 4.528 3.496 1.00 90.75 113 ALA A O 1
ATOM 832 N N . GLU A 1 114 ? 9.286 5.401 5.191 1.00 90.38 114 G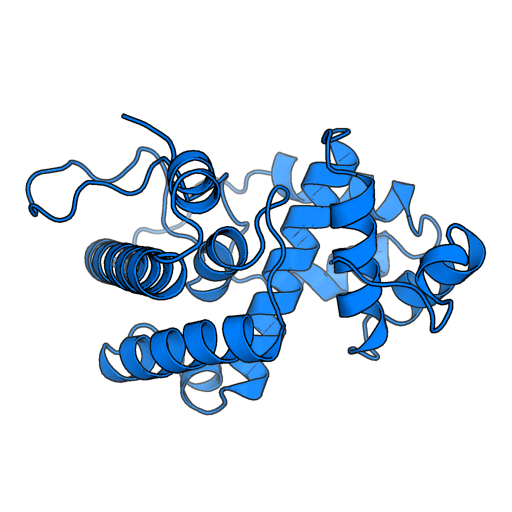LU A N 1
ATOM 833 C CA . GLU A 1 114 ? 10.327 5.395 6.217 1.00 90.38 114 GLU A CA 1
ATOM 834 C C . GLU A 1 114 ? 10.398 4.073 6.988 1.00 90.38 114 GLU A C 1
ATOM 836 O O . GLU A 1 114 ? 11.429 3.758 7.586 1.00 90.38 114 GLU A O 1
ATOM 841 N N . LEU A 1 115 ? 9.315 3.291 6.989 1.00 90.69 115 LEU A N 1
ATOM 842 C CA . LEU A 1 115 ? 9.196 2.063 7.774 1.00 90.69 115 LEU A CA 1
ATOM 843 C C . LEU A 1 115 ? 8.840 0.890 6.868 1.00 90.69 115 LEU A C 1
ATOM 845 O O . LEU A 1 115 ? 8.153 1.033 5.863 1.00 90.69 115 LEU A O 1
ATOM 849 N N . ALA A 1 116 ? 9.309 -0.291 7.246 1.00 92.00 116 ALA A N 1
ATOM 850 C CA . ALA A 1 116 ? 8.874 -1.547 6.663 1.00 92.00 116 ALA A CA 1
ATOM 851 C C . ALA A 1 116 ? 8.641 -2.543 7.790 1.00 92.00 116 ALA A C 1
ATOM 853 O O . ALA A 1 116 ? 9.351 -2.527 8.799 1.00 92.00 116 ALA A O 1
ATOM 854 N N . TRP A 1 117 ? 7.668 -3.422 7.592 1.00 92.31 117 TRP A N 1
ATOM 855 C CA . TRP A 1 117 ? 7.291 -4.413 8.581 1.00 92.31 117 TRP A CA 1
ATOM 856 C C . TRP A 1 117 ? 7.404 -5.815 8.007 1.00 92.31 117 TRP A C 1
ATOM 858 O O . TRP A 1 117 ? 7.508 -6.039 6.796 1.00 92.31 117 TRP A O 1
ATOM 868 N N . ASP A 1 118 ? 7.316 -6.782 8.907 1.00 92.62 118 ASP A N 1
ATOM 869 C CA . ASP A 1 118 ? 7.053 -8.148 8.510 1.00 92.62 118 ASP A CA 1
ATOM 870 C C . ASP A 1 118 ? 5.639 -8.278 7.975 1.00 92.62 118 ASP A C 1
ATOM 872 O O . ASP A 1 118 ? 4.671 -7.875 8.610 1.00 92.62 118 ASP A O 1
ATOM 876 N N . GLU A 1 119 ? 5.511 -8.890 6.806 1.00 92.31 119 GLU A N 1
ATOM 877 C CA . GLU A 1 119 ? 4.220 -9.015 6.138 1.00 92.31 119 GLU A CA 1
ATOM 878 C C . GLU A 1 119 ? 3.126 -9.682 6.982 1.00 92.31 119 GLU A C 1
ATOM 880 O O . GLU A 1 119 ? 2.012 -9.164 6.977 1.00 92.31 119 GLU A O 1
ATOM 885 N N . PRO A 1 120 ? 3.392 -10.758 7.750 1.00 95.88 120 PRO A N 1
ATOM 886 C CA . PRO A 1 120 ? 2.385 -11.298 8.659 1.00 95.88 120 PRO A CA 1
ATOM 887 C C . PRO A 1 120 ? 1.857 -10.260 9.661 1.00 95.88 120 PRO A C 1
ATOM 889 O O . PRO A 1 120 ? 0.676 -10.290 9.998 1.00 95.88 120 PRO A O 1
ATOM 892 N N . GLN A 1 121 ? 2.702 -9.324 10.101 1.00 96.19 121 GLN A N 1
ATOM 893 C CA . GLN A 1 121 ? 2.312 -8.247 11.007 1.00 96.19 121 GLN A CA 1
ATOM 894 C C . GLN A 1 121 ? 1.489 -7.166 10.288 1.00 96.19 121 GLN A C 1
ATOM 896 O O . GLN A 1 121 ? 0.478 -6.719 10.829 1.00 96.19 121 GLN A O 1
ATOM 901 N N . GLU A 1 122 ? 1.867 -6.783 9.059 1.00 96.00 122 GLU A N 1
ATOM 902 C CA . GLU A 1 122 ? 1.056 -5.867 8.233 1.00 96.00 122 GLU A CA 1
ATOM 903 C C . GLU A 1 122 ? -0.353 -6.428 8.010 1.00 96.00 122 GLU A C 1
ATOM 905 O O . GLU A 1 122 ? -1.343 -5.708 8.148 1.00 96.00 122 GLU A O 1
ATOM 910 N N . ILE A 1 123 ? -0.440 -7.725 7.698 1.00 97.44 123 ILE A N 1
ATOM 911 C CA . ILE A 1 123 ? -1.705 -8.425 7.465 1.00 97.44 123 ILE A CA 1
ATOM 912 C C . ILE A 1 123 ? -2.528 -8.515 8.758 1.00 97.44 123 ILE A C 1
ATOM 914 O O . ILE A 1 123 ? -3.733 -8.281 8.697 1.00 97.44 123 ILE A O 1
ATOM 918 N N . ASP A 1 124 ? -1.918 -8.785 9.924 1.00 98.38 124 ASP A N 1
ATOM 919 C CA . ASP A 1 124 ? -2.628 -8.791 11.221 1.00 98.38 124 ASP A CA 1
ATOM 920 C C . ASP A 1 124 ? -3.279 -7.432 11.522 1.00 98.38 124 ASP A C 1
ATOM 922 O O . ASP A 1 124 ? -4.442 -7.369 11.929 1.00 98.38 124 ASP A O 1
ATOM 926 N N . TRP A 1 125 ? -2.570 -6.325 11.288 1.00 97.81 125 TRP A N 1
ATOM 927 C CA . TRP A 1 125 ? -3.153 -4.995 11.473 1.00 97.81 125 TRP A CA 1
ATOM 928 C C . TRP A 1 125 ? -4.251 -4.702 10.449 1.00 97.81 125 TRP A C 1
ATOM 930 O O . TRP A 1 125 ? -5.313 -4.194 10.823 1.00 97.81 125 TRP A O 1
ATOM 940 N N . ALA A 1 126 ? -4.035 -5.057 9.181 1.00 97.88 126 ALA A N 1
ATOM 941 C CA . ALA A 1 126 ? -5.009 -4.829 8.121 1.00 97.88 126 ALA A CA 1
ATOM 942 C C . ALA A 1 126 ? -6.303 -5.624 8.327 1.00 97.88 126 ALA A C 1
ATOM 944 O O . ALA A 1 126 ? -7.380 -5.050 8.184 1.00 97.88 126 ALA A O 1
ATOM 945 N N . VAL A 1 127 ? -6.227 -6.903 8.712 1.00 98.19 127 VAL A N 1
ATOM 946 C CA . VAL A 1 127 ? -7.423 -7.735 8.921 1.00 98.19 127 VAL A CA 1
ATOM 947 C C . VAL A 1 127 ? -8.243 -7.243 10.108 1.00 98.19 127 VAL A C 1
ATOM 949 O O . VAL A 1 127 ? -9.456 -7.101 9.993 1.00 98.19 127 VAL A O 1
ATOM 952 N N . ARG A 1 128 ? -7.602 -6.851 11.216 1.00 98.06 128 ARG A N 1
ATOM 953 C CA . ARG A 1 128 ? -8.312 -6.269 12.369 1.00 98.06 128 ARG A CA 1
ATOM 954 C C . ARG A 1 128 ? -8.967 -4.938 12.019 1.00 98.06 128 ARG A C 1
ATOM 956 O O . ARG A 1 128 ? -10.068 -4.642 12.486 1.00 98.06 128 ARG A O 1
ATOM 963 N N . HIS A 1 129 ? -8.290 -4.119 11.215 1.00 96.94 129 HIS A N 1
ATOM 964 C CA . HIS A 1 129 ? -8.861 -2.870 10.732 1.00 96.94 129 HIS A CA 1
ATOM 965 C C . HIS A 1 129 ? -10.063 -3.133 9.815 1.00 96.94 129 HIS A C 1
ATOM 967 O O . HIS A 1 129 ? -11.095 -2.480 9.974 1.00 96.94 129 HIS A O 1
ATOM 973 N N . TRP A 1 130 ? -9.951 -4.099 8.902 1.00 97.62 130 TRP A N 1
ATOM 974 C CA . TRP A 1 130 ? -11.020 -4.531 8.004 1.00 97.62 130 TRP A CA 1
ATOM 975 C C . TRP A 1 130 ? -12.238 -5.053 8.773 1.00 97.62 130 TRP A C 1
ATOM 977 O O . TRP A 1 130 ? -13.332 -4.533 8.573 1.00 97.62 130 TRP A O 1
ATOM 987 N N . GLU A 1 131 ? -12.062 -5.980 9.719 1.00 98.12 131 GLU A N 1
ATOM 988 C CA . GLU A 1 131 ? -13.152 -6.522 10.545 1.00 98.12 131 GLU A CA 1
ATOM 989 C C . GLU A 1 131 ? -13.888 -5.415 11.310 1.00 98.12 131 GLU A C 1
ATOM 991 O O . GLU A 1 131 ? -15.119 -5.340 11.293 1.00 98.12 131 GLU A O 1
ATOM 996 N N . ALA A 1 132 ? -13.138 -4.508 11.945 1.00 96.62 132 ALA A N 1
ATOM 997 C CA . ALA A 1 132 ? -13.718 -3.399 12.691 1.00 96.62 132 ALA A CA 1
ATOM 998 C C . ALA A 1 132 ? -14.447 -2.394 11.781 1.00 96.62 132 ALA A C 1
ATOM 1000 O O . ALA A 1 132 ? -15.480 -1.850 12.167 1.00 96.62 132 ALA A O 1
ATOM 1001 N N . SER A 1 133 ? -13.930 -2.152 10.574 1.00 94.69 133 SER A N 1
ATOM 1002 C CA . SER A 1 133 ? -14.542 -1.246 9.591 1.00 94.69 133 SER A CA 1
ATOM 1003 C C . SER A 1 133 ? -15.791 -1.850 8.962 1.00 94.69 133 SER A C 1
ATOM 1005 O O . SER A 1 133 ? -16.797 -1.158 8.817 1.00 94.69 133 SER A O 1
ATOM 1007 N N . ARG A 1 134 ? -15.762 -3.158 8.677 1.00 95.00 134 ARG A N 1
ATOM 1008 C CA . ARG A 1 134 ? -16.920 -3.942 8.245 1.00 95.00 134 ARG A CA 1
ATOM 1009 C C . ARG A 1 134 ? -18.033 -3.874 9.285 1.00 95.00 134 ARG A C 1
ATOM 1011 O O . ARG A 1 134 ? -19.173 -3.588 8.940 1.00 95.00 134 ARG A O 1
ATOM 1018 N N . HIS A 1 135 ? -17.707 -4.095 10.559 1.00 95.31 135 HIS A N 1
ATOM 1019 C CA . HIS A 1 135 ? -18.692 -4.035 11.640 1.00 95.31 135 HIS A CA 1
ATOM 1020 C C . HIS A 1 135 ? -19.281 -2.628 11.830 1.00 95.31 135 HIS A C 1
ATOM 1022 O O . HIS A 1 135 ? -20.453 -2.489 12.165 1.00 95.31 135 HIS A O 1
ATOM 1028 N N . ALA A 1 136 ? -18.483 -1.588 11.581 1.00 91.62 136 ALA A N 1
ATOM 1029 C CA . ALA A 1 136 ? -18.916 -0.195 11.638 1.00 91.62 136 ALA A CA 1
ATOM 1030 C C . ALA A 1 136 ? -19.660 0.286 10.373 1.00 91.62 136 ALA A C 1
ATOM 1032 O O . ALA A 1 136 ? -20.078 1.440 10.336 1.00 91.62 136 ALA A O 1
ATOM 1033 N N . GLY A 1 137 ? -19.822 -0.560 9.347 1.00 91.38 137 GLY A N 1
ATOM 1034 C CA . GLY A 1 137 ? -20.500 -0.197 8.097 1.00 91.38 137 GLY A CA 1
ATOM 1035 C C . GLY A 1 137 ? -19.730 0.804 7.230 1.00 91.38 137 GLY A C 1
ATOM 1036 O O . GLY A 1 137 ? -20.344 1.537 6.465 1.00 91.38 137 GLY A O 1
ATOM 1037 N N . LEU A 1 138 ? -18.400 0.860 7.364 1.00 88.50 138 LEU A N 1
ATOM 1038 C CA . LEU A 1 138 ? -17.540 1.828 6.664 1.00 88.50 138 LEU A CA 1
ATOM 1039 C C . LEU A 1 138 ? -17.026 1.333 5.303 1.00 88.50 138 LEU A C 1
ATOM 1041 O O . LEU A 1 138 ? -16.286 2.059 4.640 1.00 88.50 138 LEU A O 1
ATOM 1045 N N . LEU A 1 139 ? -17.350 0.095 4.928 1.00 89.38 139 LEU A N 1
ATOM 1046 C CA . LEU A 1 139 ? -16.918 -0.553 3.689 1.00 89.38 139 LEU A CA 1
ATOM 1047 C C . LEU A 1 139 ? -18.105 -0.697 2.733 1.00 89.38 139 LEU A C 1
ATOM 1049 O O . LEU A 1 139 ? -19.230 -0.921 3.182 1.00 89.38 139 LEU A O 1
ATOM 1053 N N . ASP A 1 140 ? -17.838 -0.608 1.429 1.00 87.19 140 ASP A N 1
ATOM 1054 C CA . ASP A 1 140 ? -18.796 -1.037 0.408 1.00 87.19 140 ASP A CA 1
ATOM 1055 C C . ASP A 1 140 ? -19.008 -2.563 0.443 1.00 87.19 140 ASP A C 1
ATOM 1057 O O . ASP A 1 140 ? -18.320 -3.288 1.165 1.00 87.19 140 ASP A O 1
ATOM 1061 N N . GLU A 1 141 ? -20.006 -3.050 -0.297 1.00 87.69 141 GLU A N 1
ATOM 1062 C CA . GLU A 1 141 ? -20.410 -4.460 -0.269 1.00 87.69 141 GLU A CA 1
ATOM 1063 C C . GLU A 1 141 ? -19.278 -5.406 -0.699 1.00 87.69 141 GLU A C 1
ATOM 1065 O O . GLU A 1 141 ? -19.047 -6.418 -0.031 1.00 87.69 141 GLU A O 1
ATOM 1070 N N . ASP A 1 142 ? -18.535 -5.045 -1.747 1.00 88.31 142 ASP A N 1
ATOM 1071 C CA . ASP A 1 142 ? -17.459 -5.865 -2.306 1.00 88.31 142 ASP A CA 1
ATOM 1072 C C . ASP A 1 142 ? -16.284 -5.978 -1.321 1.00 88.31 142 ASP A C 1
ATOM 1074 O O . ASP A 1 142 ? -15.851 -7.081 -0.973 1.00 88.31 142 ASP A O 1
ATOM 1078 N N . LEU A 1 143 ? -15.811 -4.844 -0.790 1.00 91.31 143 LEU A N 1
ATOM 1079 C CA . LEU A 1 143 ? -14.719 -4.802 0.185 1.00 91.31 143 LEU A CA 1
ATOM 1080 C C . LEU A 1 143 ? -15.136 -5.379 1.536 1.00 91.31 143 LEU A C 1
ATOM 1082 O O . LEU A 1 143 ? -14.307 -5.949 2.247 1.00 91.31 143 LEU A O 1
ATOM 1086 N N . ALA A 1 144 ? -16.405 -5.240 1.922 1.00 94.00 144 ALA A N 1
ATOM 1087 C CA . ALA A 1 144 ? -16.921 -5.874 3.122 1.00 94.00 144 ALA A CA 1
ATOM 1088 C C . ALA A 1 144 ? -16.925 -7.396 2.976 1.00 94.00 144 ALA A C 1
ATOM 1090 O O . ALA A 1 144 ? -16.627 -8.073 3.957 1.00 94.00 144 ALA A O 1
ATOM 1091 N N . ALA A 1 145 ? -17.262 -7.941 1.805 1.00 95.88 145 ALA A N 1
ATOM 1092 C CA . ALA A 1 145 ? -17.437 -9.374 1.591 1.00 95.88 145 ALA A CA 1
ATOM 1093 C C . ALA A 1 145 ? -16.121 -10.168 1.594 1.00 95.88 145 ALA A C 1
ATOM 1095 O O . ALA A 1 145 ? -16.114 -11.286 2.117 1.00 95.88 145 ALA A O 1
ATOM 1096 N N . ASP A 1 146 ? -15.030 -9.596 1.075 1.00 96.31 146 ASP A N 1
ATOM 1097 C CA . ASP A 1 146 ? -13.761 -10.303 0.867 1.00 96.31 146 ASP A CA 1
ATOM 1098 C C . ASP A 1 146 ? -12.538 -9.496 1.345 1.00 96.31 146 ASP A C 1
ATOM 1100 O O . ASP A 1 146 ? -12.192 -8.443 0.804 1.00 96.31 146 ASP A O 1
ATOM 1104 N N . PHE A 1 147 ? -11.824 -10.031 2.342 1.00 97.50 147 PHE A N 1
ATOM 1105 C CA . PHE A 1 147 ? -10.571 -9.441 2.819 1.00 97.50 147 PHE A CA 1
ATOM 1106 C C . PHE A 1 147 ? -9.467 -9.452 1.751 1.00 97.50 147 PHE A C 1
ATOM 1108 O O . PHE A 1 147 ? -8.624 -8.558 1.740 1.00 97.50 147 PHE A O 1
ATOM 1115 N N . GLY A 1 148 ? -9.449 -10.434 0.846 1.00 96.25 148 GLY A N 1
ATOM 1116 C CA . GLY A 1 148 ? -8.478 -10.497 -0.245 1.00 96.25 148 GLY A CA 1
ATOM 1117 C C . GLY A 1 148 ? -8.617 -9.315 -1.202 1.00 96.25 148 GLY A C 1
ATOM 1118 O O . GLY A 1 148 ? -7.613 -8.718 -1.593 1.00 96.25 148 GLY A O 1
ATOM 1119 N N . GLU A 1 149 ? -9.853 -8.925 -1.511 1.00 93.81 149 GLU A N 1
ATOM 1120 C CA . GLU A 1 149 ? -10.145 -7.747 -2.328 1.00 93.81 149 GLU A CA 1
ATOM 1121 C C . GLU A 1 149 ? -9.797 -6.448 -1.585 1.00 93.81 149 GLU A C 1
ATOM 1123 O O . GLU A 1 149 ? -9.128 -5.571 -2.137 1.00 93.81 149 GLU A O 1
ATOM 1128 N N . PHE A 1 150 ? -10.126 -6.368 -0.291 1.00 95.25 150 PHE A N 1
ATOM 1129 C CA . PHE A 1 150 ? -9.691 -5.267 0.571 1.00 95.25 150 PHE A CA 1
ATOM 1130 C C . PHE A 1 150 ? -8.166 -5.102 0.598 1.00 95.25 150 PHE A C 1
ATOM 1132 O O . PHE A 1 150 ? -7.643 -3.997 0.425 1.00 95.25 150 PHE A O 1
ATOM 1139 N N . TRP A 1 151 ? -7.443 -6.206 0.782 1.00 95.88 151 TRP A N 1
ATOM 1140 C CA . TRP A 1 151 ? -5.988 -6.222 0.803 1.00 95.88 151 TRP A CA 1
ATOM 1141 C C . TRP A 1 151 ? -5.407 -5.823 -0.553 1.00 95.88 151 TRP A C 1
ATOM 1143 O O . TRP A 1 151 ? -4.528 -4.965 -0.603 1.00 95.88 151 TRP A O 1
ATOM 1153 N N . ARG A 1 152 ? -5.942 -6.355 -1.661 1.00 94.69 152 ARG A N 1
ATOM 1154 C CA . ARG A 1 152 ? -5.544 -5.958 -3.019 1.00 94.69 152 ARG A CA 1
ATOM 1155 C C . ARG A 1 152 ? -5.673 -4.454 -3.216 1.00 94.69 152 ARG A C 1
ATOM 1157 O O . ARG A 1 152 ? -4.723 -3.814 -3.675 1.00 94.69 152 ARG A O 1
ATOM 1164 N N . ARG A 1 153 ? -6.823 -3.884 -2.847 1.00 92.75 153 ARG A N 1
ATOM 1165 C CA . ARG A 1 153 ? -7.075 -2.447 -2.962 1.00 92.75 153 ARG A CA 1
ATOM 1166 C C . ARG A 1 153 ? -6.069 -1.645 -2.137 1.00 92.75 153 ARG A C 1
ATOM 1168 O O . ARG A 1 153 ? -5.477 -0.712 -2.671 1.00 92.75 153 ARG A O 1
ATOM 1175 N N . LEU A 1 154 ? -5.811 -2.051 -0.893 1.00 94.06 154 LEU A N 1
ATOM 1176 C CA . LEU A 1 154 ? -4.802 -1.442 -0.022 1.00 94.06 154 LEU A CA 1
ATOM 1177 C C . LEU A 1 154 ? -3.399 -1.473 -0.646 1.00 94.06 154 LEU A C 1
ATOM 1179 O O . LEU A 1 154 ? -2.714 -0.449 -0.670 1.00 94.06 154 LEU A O 1
ATOM 1183 N N . GLU A 1 155 ? -2.965 -2.614 -1.187 1.00 94.94 155 GLU A N 1
ATOM 1184 C CA . GLU A 1 155 ? -1.646 -2.726 -1.821 1.00 94.94 155 GLU A CA 1
ATOM 1185 C C . GLU A 1 155 ? -1.518 -1.816 -3.046 1.00 94.94 155 GLU A C 1
ATOM 1187 O O . GLU A 1 155 ? -0.472 -1.201 -3.258 1.00 94.94 155 GLU A O 1
ATOM 1192 N N . TRP A 1 156 ? -2.581 -1.697 -3.842 1.00 94.38 156 TRP A N 1
ATOM 1193 C CA . TRP A 1 156 ? -2.595 -0.826 -5.015 1.00 94.38 156 TRP A CA 1
ATOM 1194 C C . TRP A 1 156 ? -2.620 0.653 -4.620 1.00 94.38 156 TRP A C 1
ATOM 1196 O O . TRP A 1 156 ? -1.969 1.471 -5.272 1.00 94.38 156 TRP A O 1
ATOM 1206 N N . SER A 1 157 ? -3.289 1.002 -3.520 1.00 91.44 157 SER A N 1
ATOM 1207 C CA . SER A 1 157 ? -3.242 2.349 -2.949 1.00 91.44 157 SER A CA 1
ATOM 1208 C C . SER A 1 157 ? -1.842 2.717 -2.456 1.00 91.44 157 SER A C 1
ATOM 1210 O O . SER A 1 157 ? -1.344 3.795 -2.797 1.00 91.44 157 SER A O 1
ATOM 1212 N N . ALA A 1 158 ? -1.162 1.803 -1.754 1.00 93.12 158 ALA A N 1
ATOM 1213 C CA . ALA A 1 158 ? 0.237 1.979 -1.361 1.00 93.12 158 ALA A CA 1
ATOM 1214 C C . ALA A 1 158 ? 1.138 2.161 -2.593 1.00 93.12 158 ALA A C 1
ATOM 1216 O O . ALA A 1 158 ? 1.925 3.102 -2.651 1.00 93.12 158 ALA A O 1
ATOM 1217 N N . LEU A 1 159 ? 0.957 1.324 -3.620 1.00 95.44 159 LEU A N 1
ATOM 1218 C CA . LEU A 1 159 ? 1.707 1.403 -4.872 1.00 95.44 159 LEU A CA 1
ATOM 1219 C C . LEU A 1 159 ? 1.540 2.762 -5.568 1.00 95.44 159 LEU A C 1
ATOM 1221 O O . LEU A 1 159 ? 2.540 3.370 -5.950 1.00 95.44 159 LEU A O 1
ATOM 1225 N N . ARG A 1 160 ? 0.307 3.276 -5.701 1.00 93.56 160 ARG A N 1
ATOM 1226 C CA . ARG A 1 160 ? 0.073 4.617 -6.268 1.00 93.56 160 ARG A CA 1
ATOM 1227 C C . ARG A 1 160 ? 0.819 5.690 -5.474 1.00 93.56 160 ARG A C 1
ATOM 1229 O O . ARG A 1 160 ? 1.428 6.576 -6.068 1.00 93.56 160 ARG A O 1
ATOM 1236 N N . HIS A 1 161 ? 0.787 5.623 -4.144 1.00 91.75 161 HIS A N 1
ATOM 1237 C CA . HIS A 1 161 ? 1.500 6.579 -3.300 1.00 91.75 161 HIS A CA 1
ATOM 1238 C C . HIS A 1 161 ? 3.024 6.482 -3.460 1.00 91.75 161 HIS A C 1
ATOM 1240 O O . HIS A 1 161 ? 3.679 7.499 -3.686 1.00 91.75 161 HIS A O 1
ATOM 1246 N N . HIS A 1 162 ? 3.589 5.273 -3.432 1.00 95.06 162 HIS A N 1
ATOM 1247 C CA . HIS A 1 162 ? 5.029 5.058 -3.602 1.00 95.06 162 HIS A CA 1
ATOM 1248 C C . HIS A 1 162 ? 5.531 5.556 -4.958 1.00 95.06 162 HIS A C 1
ATOM 1250 O O . HIS A 1 162 ? 6.582 6.186 -5.024 1.00 95.06 162 HIS A O 1
ATOM 1256 N N . LEU A 1 163 ? 4.763 5.351 -6.033 1.00 95.88 163 LEU A N 1
ATOM 1257 C CA . LEU A 1 163 ? 5.094 5.875 -7.362 1.00 95.88 163 LEU A CA 1
ATOM 1258 C C . L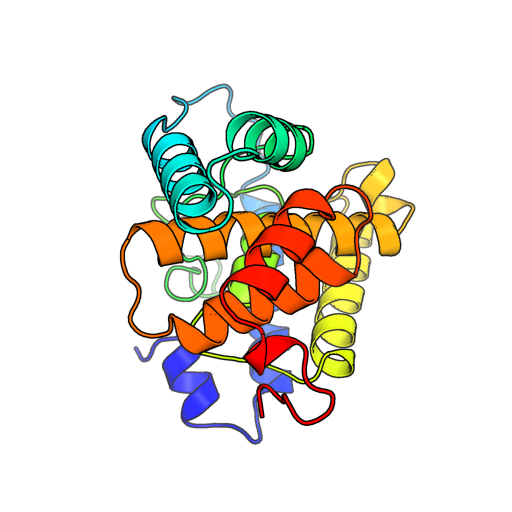EU A 1 163 ? 5.121 7.409 -7.395 1.00 95.88 163 LEU A C 1
ATOM 1260 O O . LEU A 1 163 ? 6.014 7.980 -8.020 1.00 95.88 163 LEU A O 1
ATOM 1264 N N . ARG A 1 164 ? 4.196 8.081 -6.696 1.00 93.19 164 ARG A N 1
ATOM 1265 C CA . ARG A 1 164 ? 4.209 9.549 -6.564 1.00 93.19 164 ARG A CA 1
ATOM 1266 C C . ARG A 1 164 ? 5.445 10.030 -5.805 1.00 93.19 164 ARG A C 1
ATOM 1268 O O . ARG A 1 164 ? 6.133 10.917 -6.289 1.00 93.19 164 ARG A O 1
ATOM 1275 N N . LEU A 1 165 ? 5.785 9.397 -4.681 1.00 93.31 165 LEU A N 1
ATOM 1276 C CA . LEU A 1 165 ? 6.999 9.731 -3.926 1.00 93.31 165 LEU A CA 1
ATOM 1277 C C . LEU A 1 165 ? 8.280 9.518 -4.749 1.00 93.31 165 LEU A C 1
ATOM 1279 O O . LEU A 1 165 ? 9.204 10.328 -4.693 1.00 93.31 165 LEU A O 1
ATOM 1283 N N . LEU A 1 166 ? 8.328 8.457 -5.559 1.00 95.56 166 LEU A N 1
ATOM 1284 C CA . LEU A 1 166 ? 9.431 8.224 -6.492 1.00 95.56 166 LEU A CA 1
ATOM 1285 C C . LEU A 1 166 ? 9.503 9.301 -7.582 1.00 95.56 166 LEU A C 1
ATOM 1287 O O . LEU A 1 166 ? 10.604 9.657 -8.000 1.00 95.56 166 LEU A O 1
ATOM 1291 N N . ALA A 1 167 ? 8.371 9.835 -8.044 1.00 94.19 167 ALA A N 1
ATOM 1292 C CA . ALA A 1 167 ? 8.355 10.949 -8.991 1.00 94.19 167 ALA A CA 1
ATOM 1293 C C . ALA A 1 167 ? 8.956 12.229 -8.391 1.00 94.19 167 ALA A C 1
ATOM 1295 O O . ALA A 1 167 ? 9.592 12.998 -9.111 1.00 94.19 167 ALA A O 1
ATOM 1296 N N . ASP A 1 168 ? 8.794 12.423 -7.082 1.00 92.88 168 ASP A N 1
ATOM 1297 C CA . ASP A 1 168 ? 9.282 13.603 -6.364 1.00 92.88 168 ASP A CA 1
ATOM 1298 C C . ASP A 1 168 ? 10.723 13.453 -5.843 1.00 92.88 168 ASP A C 1
ATOM 1300 O O . ASP A 1 168 ? 11.269 14.386 -5.259 1.00 92.88 168 ASP A O 1
ATOM 1304 N N . GLY A 1 169 ? 11.359 12.294 -6.055 1.00 94.62 169 GLY A N 1
ATOM 1305 C CA . GLY A 1 169 ? 12.738 12.050 -5.622 1.00 94.62 169 GLY A CA 1
ATOM 1306 C C . GLY A 1 169 ? 12.883 11.869 -4.109 1.00 94.62 169 GLY A C 1
ATOM 1307 O O . GLY A 1 169 ? 13.836 12.375 -3.519 1.00 94.62 169 GLY A O 1
ATOM 1308 N N . HIS A 1 170 ? 11.937 11.169 -3.475 1.00 94.62 170 HIS A N 1
ATOM 1309 C CA . HIS A 1 170 ? 11.965 10.896 -2.037 1.00 94.62 170 HIS A CA 1
ATOM 1310 C C . HIS A 1 170 ? 13.271 10.220 -1.578 1.00 94.62 170 HIS A C 1
ATOM 1312 O O . HIS A 1 170 ? 13.795 9.339 -2.259 1.00 94.62 170 HIS A O 1
ATOM 1318 N N . ALA A 1 171 ? 13.763 10.586 -0.388 1.00 95.50 171 ALA A N 1
ATOM 1319 C CA . ALA A 1 171 ? 15.045 10.104 0.142 1.00 95.50 171 ALA A CA 1
ATOM 1320 C C . ALA A 1 171 ? 15.096 8.571 0.307 1.00 95.50 171 ALA A C 1
ATOM 1322 O O . ALA A 1 171 ? 16.115 7.942 0.028 1.00 95.50 171 ALA A O 1
ATOM 1323 N N . GLU A 1 172 ? 13.971 7.959 0.681 1.00 95.62 172 GLU A N 1
ATOM 1324 C CA . GLU A 1 172 ? 13.822 6.507 0.878 1.00 95.62 172 GLU A CA 1
ATOM 1325 C C . GLU A 1 172 ? 13.596 5.718 -0.432 1.00 95.62 172 GLU A C 1
ATOM 1327 O O . GLU A 1 172 ? 12.883 4.712 -0.464 1.00 95.62 172 GLU A O 1
ATOM 1332 N N . GLU A 1 173 ? 14.198 6.154 -1.544 1.00 95.81 173 GLU A N 1
ATOM 1333 C CA . GLU A 1 173 ? 13.997 5.573 -2.880 1.00 95.81 173 GLU A CA 1
ATOM 1334 C C . GLU A 1 173 ? 14.201 4.049 -2.915 1.00 95.81 173 GLU A C 1
ATOM 1336 O O . GLU A 1 173 ? 13.394 3.328 -3.504 1.00 95.81 173 GLU A O 1
ATOM 1341 N N . ARG A 1 174 ? 15.242 3.538 -2.246 1.00 95.38 174 ARG A N 1
ATOM 1342 C CA . ARG A 1 174 ? 15.537 2.095 -2.198 1.00 95.38 174 ARG A CA 1
ATOM 1343 C C . ARG A 1 174 ? 14.386 1.296 -1.575 1.00 95.38 174 ARG A C 1
ATOM 1345 O O . ARG A 1 174 ? 14.027 0.236 -2.088 1.00 95.38 174 ARG A O 1
ATOM 1352 N N . ARG A 1 175 ? 13.800 1.792 -0.478 1.00 95.12 175 ARG A N 1
ATOM 1353 C CA . ARG A 1 175 ? 12.678 1.125 0.201 1.00 95.12 175 ARG A CA 1
ATOM 1354 C C . ARG A 1 175 ? 11.414 1.194 -0.649 1.00 95.12 175 ARG A C 1
ATOM 1356 O O . ARG A 1 175 ? 10.727 0.188 -0.810 1.00 95.12 175 ARG A O 1
ATOM 1363 N N . LEU A 1 176 ? 11.149 2.351 -1.251 1.00 96.81 176 LEU A N 1
ATOM 1364 C CA . LEU A 1 176 ? 10.022 2.535 -2.162 1.00 96.81 176 LEU A CA 1
ATOM 1365 C C . LEU A 1 176 ? 10.105 1.580 -3.360 1.00 96.81 176 LEU A C 1
ATOM 1367 O O . LEU A 1 176 ? 9.137 0.879 -3.644 1.00 96.81 176 LEU A O 1
ATOM 1371 N N . LEU A 1 177 ? 11.266 1.471 -4.016 1.00 97.25 177 LEU A N 1
ATOM 1372 C CA . LEU A 1 177 ? 11.476 0.523 -5.116 1.00 97.25 177 LEU A CA 1
ATOM 1373 C C . LEU A 1 177 ? 11.216 -0.922 -4.684 1.00 97.25 177 LEU A C 1
ATOM 1375 O O . LEU A 1 177 ? 10.543 -1.660 -5.400 1.00 97.25 177 LEU A O 1
ATOM 1379 N N . ALA A 1 178 ? 11.670 -1.316 -3.496 1.00 95.56 178 ALA A N 1
ATOM 1380 C CA . ALA A 1 178 ? 11.411 -2.646 -2.962 1.00 95.56 178 ALA A CA 1
ATOM 1381 C C . ALA A 1 178 ? 9.913 -2.924 -2.735 1.00 95.56 178 ALA A C 1
ATOM 1383 O O . ALA A 1 178 ? 9.434 -4.006 -3.080 1.00 95.56 178 ALA A O 1
ATOM 1384 N N . HIS A 1 179 ? 9.148 -1.958 -2.213 1.00 96.00 179 HIS A N 1
ATOM 1385 C CA . HIS A 1 179 ? 7.692 -2.091 -2.083 1.00 96.00 179 HIS A CA 1
ATOM 1386 C C . HIS A 1 179 ? 6.991 -2.190 -3.443 1.00 96.00 179 HIS A C 1
ATOM 1388 O O . HIS A 1 179 ? 6.098 -3.029 -3.620 1.00 96.00 179 HIS A O 1
ATOM 1394 N N . VAL A 1 180 ? 7.416 -1.381 -4.419 1.00 97.19 180 VAL A N 1
ATOM 1395 C CA . VAL A 1 180 ? 6.893 -1.423 -5.792 1.00 97.19 180 VAL A CA 1
ATOM 1396 C C . VAL A 1 180 ? 7.178 -2.789 -6.425 1.00 97.19 180 VAL A C 1
ATOM 1398 O O . VAL A 1 180 ? 6.264 -3.409 -6.971 1.00 97.19 180 VAL A O 1
ATOM 1401 N N . VAL A 1 181 ? 8.405 -3.308 -6.291 1.00 96.50 181 VAL A N 1
ATOM 1402 C CA . VAL A 1 181 ? 8.781 -4.654 -6.751 1.00 96.50 181 VAL A CA 1
ATOM 1403 C C . VAL A 1 181 ? 7.890 -5.703 -6.092 1.00 96.50 181 VAL A C 1
ATOM 1405 O O . VAL A 1 181 ? 7.212 -6.443 -6.806 1.00 96.50 181 VAL A O 1
ATOM 1408 N N . LYS A 1 182 ? 7.804 -5.711 -4.755 1.00 94.88 182 LYS A N 1
ATOM 1409 C CA . LYS A 1 182 ? 7.008 -6.677 -3.979 1.00 94.88 182 LYS A CA 1
ATOM 1410 C C . LYS A 1 182 ? 5.535 -6.696 -4.385 1.00 94.88 182 LYS A C 1
ATOM 1412 O O . LYS A 1 182 ? 4.925 -7.761 -4.414 1.00 94.88 182 LYS A O 1
ATOM 1417 N N . THR A 1 183 ? 4.958 -5.535 -4.683 1.00 96.06 183 THR A N 1
ATOM 1418 C CA . THR A 1 183 ? 3.556 -5.433 -5.108 1.00 96.06 183 THR A CA 1
ATOM 1419 C C . THR A 1 183 ? 3.397 -5.883 -6.561 1.00 96.06 183 THR A C 1
ATOM 1421 O O . THR A 1 183 ? 2.501 -6.664 -6.879 1.00 96.06 183 THR A O 1
ATOM 1424 N N . SER A 1 184 ? 4.303 -5.463 -7.451 1.00 96.44 184 SER A N 1
ATOM 1425 C CA . SER A 1 184 ? 4.249 -5.806 -8.879 1.00 96.44 184 SER A CA 1
ATOM 1426 C C . SER A 1 184 ? 4.393 -7.306 -9.165 1.00 96.44 184 SER A C 1
ATOM 1428 O O . SER A 1 184 ? 3.864 -7.789 -10.163 1.00 96.44 184 SER A O 1
ATOM 1430 N N . THR A 1 185 ? 5.072 -8.062 -8.295 1.00 95.50 185 THR A N 1
ATOM 1431 C CA . THR A 1 185 ? 5.258 -9.513 -8.457 1.00 95.50 185 THR A CA 1
ATOM 1432 C C . THR A 1 185 ? 4.022 -10.335 -8.095 1.00 95.50 185 THR A C 1
ATOM 1434 O O . THR A 1 185 ? 3.927 -11.481 -8.529 1.00 95.50 185 THR A O 1
ATOM 1437 N N . ARG A 1 186 ? 3.071 -9.771 -7.339 1.00 94.44 186 ARG A N 1
ATOM 1438 C CA . ARG A 1 186 ? 1.860 -10.473 -6.872 1.00 94.44 186 ARG A CA 1
ATOM 1439 C C . ARG A 1 186 ? 0.738 -10.483 -7.894 1.00 94.44 186 ARG A C 1
ATOM 1441 O O . ARG A 1 186 ? 0.003 -11.459 -7.996 1.00 94.44 186 ARG A O 1
ATOM 1448 N N . TYR A 1 187 ? 0.581 -9.382 -8.624 1.00 95.19 187 TYR A N 1
ATOM 1449 C CA . TYR A 1 187 ? -0.602 -9.141 -9.441 1.00 95.19 187 TYR A CA 1
ATOM 1450 C C . TYR A 1 187 ? -0.273 -9.250 -10.922 1.00 95.19 187 TYR A C 1
ATOM 1452 O O . TYR A 1 187 ? 0.550 -8.504 -11.446 1.00 95.19 187 TYR A O 1
ATOM 1460 N N . VAL A 1 188 ? -0.988 -10.129 -11.627 1.00 93.62 188 VAL A N 1
ATOM 1461 C CA . VAL A 1 188 ? -0.827 -10.320 -13.080 1.00 93.62 188 VAL A CA 1
ATOM 1462 C C . VAL A 1 188 ? -1.039 -9.010 -13.847 1.00 93.62 188 VAL A C 1
ATOM 1464 O O . VAL A 1 188 ? -0.307 -8.730 -14.794 1.00 93.62 188 VAL A O 1
ATOM 1467 N N . ALA A 1 189 ? -1.973 -8.165 -13.396 1.00 94.00 189 ALA A N 1
ATOM 1468 C CA . ALA A 1 189 ? -2.219 -6.840 -13.971 1.00 94.00 189 ALA A CA 1
ATOM 1469 C C . ALA A 1 189 ? -0.981 -5.917 -13.938 1.00 94.00 189 ALA A C 1
ATOM 1471 O O . ALA A 1 189 ? -0.851 -5.027 -14.774 1.00 94.00 189 ALA A O 1
ATOM 1472 N N . LEU A 1 190 ? -0.044 -6.154 -13.014 1.00 96.50 190 LEU A N 1
ATOM 1473 C CA . LEU A 1 190 ? 1.187 -5.379 -12.846 1.00 96.50 190 LEU A CA 1
ATOM 1474 C C . LEU A 1 190 ? 2.404 -6.029 -13.524 1.00 96.50 190 LEU A C 1
ATOM 1476 O O . LEU A 1 190 ? 3.526 -5.541 -13.375 1.00 96.50 190 LEU A O 1
ATOM 1480 N N . ALA A 1 191 ? 2.212 -7.089 -14.316 1.00 96.44 191 ALA A N 1
ATOM 1481 C CA . ALA A 1 191 ? 3.300 -7.763 -15.022 1.00 96.44 191 ALA A CA 1
ATOM 1482 C C . ALA A 1 191 ? 4.171 -6.823 -15.888 1.00 96.44 191 ALA A C 1
ATOM 1484 O O . ALA A 1 191 ? 5.393 -6.995 -15.870 1.00 96.44 191 ALA A O 1
ATOM 1485 N N . PRO A 1 192 ? 3.628 -5.815 -16.608 1.00 97.31 192 PRO A N 1
ATOM 1486 C CA . PRO A 1 192 ? 4.464 -4.865 -17.345 1.00 97.31 192 PRO A CA 1
ATOM 1487 C C . PRO A 1 192 ? 5.410 -4.068 -16.435 1.00 97.31 192 PRO A C 1
ATOM 1489 O O . PRO A 1 192 ? 6.576 -3.877 -16.780 1.00 97.31 192 PRO A O 1
ATOM 1492 N N . LEU A 1 193 ? 4.939 -3.666 -15.248 1.00 97.38 193 LEU A N 1
ATOM 1493 C CA . LEU A 1 193 ? 5.749 -2.965 -14.249 1.00 97.38 193 LEU A CA 1
ATOM 1494 C C . LEU A 1 193 ? 6.831 -3.885 -13.671 1.00 97.38 193 LEU A C 1
ATOM 1496 O O . LEU A 1 193 ? 7.996 -3.495 -13.633 1.00 97.38 193 LEU A O 1
ATOM 1500 N N . LYS A 1 194 ? 6.475 -5.129 -13.310 1.00 97.31 194 LYS A N 1
ATOM 1501 C CA . LYS A 1 194 ? 7.440 -6.142 -12.846 1.00 97.31 194 LYS A CA 1
ATOM 1502 C C . LYS A 1 194 ? 8.583 -6.314 -13.846 1.00 97.31 194 LYS A C 1
ATOM 1504 O O . LYS A 1 194 ? 9.744 -6.263 -13.460 1.00 97.31 194 LYS A O 1
ATOM 1509 N N . ARG A 1 195 ? 8.266 -6.525 -15.129 1.00 97.00 195 ARG A N 1
ATOM 1510 C CA . ARG A 1 195 ? 9.276 -6.775 -16.176 1.00 97.00 195 ARG A CA 1
ATOM 1511 C C . ARG A 1 195 ? 10.196 -5.576 -16.386 1.00 97.00 195 ARG A C 1
ATOM 1513 O O . ARG A 1 195 ? 11.388 -5.761 -16.609 1.00 97.00 195 ARG A O 1
ATOM 1520 N N . ALA A 1 196 ? 9.655 -4.361 -16.308 1.00 97.06 196 ALA A N 1
ATOM 1521 C CA . ALA A 1 196 ? 10.455 -3.146 -16.400 1.00 97.06 196 ALA A CA 1
ATOM 1522 C C . ALA A 1 196 ? 11.413 -2.999 -15.205 1.00 97.06 196 ALA A C 1
ATOM 1524 O O . ALA A 1 196 ? 12.582 -2.666 -15.396 1.00 97.06 196 ALA A O 1
ATOM 1525 N N . LEU A 1 197 ? 10.943 -3.306 -13.992 1.00 96.75 197 LEU A N 1
ATOM 1526 C CA . LEU A 1 197 ? 11.769 -3.304 -12.783 1.00 96.75 197 LEU A CA 1
ATOM 1527 C C . LEU A 1 197 ? 12.848 -4.385 -12.826 1.00 96.75 197 LEU A C 1
ATOM 1529 O O . LEU A 1 197 ? 13.990 -4.091 -12.517 1.00 96.75 197 LEU A O 1
ATOM 1533 N N . GLU A 1 198 ? 12.526 -5.596 -13.269 1.00 96.00 198 GLU A N 1
ATOM 1534 C CA . GLU A 1 198 ? 13.484 -6.703 -13.394 1.00 96.00 198 GLU A CA 1
ATOM 1535 C C . GLU A 1 198 ? 14.616 -6.378 -14.379 1.00 96.00 198 GLU A C 1
ATOM 1537 O O . GLU A 1 198 ? 15.772 -6.710 -14.136 1.00 96.00 198 GLU A O 1
ATOM 1542 N N . ALA A 1 199 ? 14.308 -5.659 -15.462 1.00 95.62 199 ALA A N 1
ATOM 1543 C CA . ALA A 1 199 ? 15.309 -5.219 -16.430 1.00 95.62 199 ALA A CA 1
ATOM 1544 C C . ALA A 1 199 ? 16.214 -4.083 -15.914 1.00 95.62 199 ALA A C 1
ATOM 1546 O O . ALA A 1 199 ? 17.358 -3.971 -16.350 1.00 95.62 199 ALA A O 1
ATOM 1547 N N . ARG A 1 200 ? 15.699 -3.209 -15.039 1.00 94.50 200 ARG A N 1
ATOM 1548 C CA . ARG A 1 200 ? 16.396 -1.990 -14.578 1.00 94.50 200 ARG A CA 1
ATOM 1549 C C . ARG A 1 200 ? 17.059 -2.135 -13.211 1.00 94.50 200 ARG A C 1
ATOM 1551 O O . ARG A 1 200 ? 18.044 -1.454 -12.950 1.00 94.50 200 ARG A O 1
ATOM 1558 N N . HIS A 1 201 ? 16.481 -2.973 -12.363 1.00 94.06 201 HIS A N 1
ATOM 1559 C CA . HIS A 1 201 ? 16.819 -3.151 -10.958 1.00 94.06 201 HIS A CA 1
ATOM 1560 C C . HIS A 1 201 ? 16.822 -4.650 -10.590 1.00 94.06 201 HIS A C 1
ATOM 1562 O O . HIS A 1 201 ? 16.036 -5.083 -9.736 1.00 94.06 201 HIS A O 1
ATOM 1568 N N . PRO A 1 202 ? 17.645 -5.479 -11.262 1.00 93.62 202 PRO A N 1
ATOM 1569 C CA . PRO A 1 202 ? 17.680 -6.923 -11.024 1.00 93.62 202 PRO A CA 1
ATOM 1570 C C . PRO A 1 202 ? 18.013 -7.285 -9.567 1.00 93.62 202 PRO A C 1
ATOM 1572 O O . PRO A 1 202 ? 17.562 -8.320 -9.084 1.00 93.62 202 PRO A O 1
ATOM 1575 N N . GLU A 1 203 ? 18.706 -6.412 -8.831 1.00 93.00 203 GLU A N 1
ATOM 1576 C CA . GLU A 1 203 ? 19.107 -6.617 -7.434 1.00 93.00 203 GLU A CA 1
ATOM 1577 C C . GLU A 1 203 ? 17.937 -6.814 -6.451 1.00 93.00 203 GLU A C 1
ATOM 1579 O O . GLU A 1 203 ? 18.138 -7.347 -5.361 1.00 93.00 203 GLU A O 1
ATOM 1584 N N . TYR A 1 204 ? 16.712 -6.411 -6.813 1.00 92.31 204 TYR A N 1
ATOM 1585 C CA . TYR A 1 204 ? 15.512 -6.630 -5.988 1.00 92.31 204 TYR A CA 1
ATOM 1586 C C . TYR A 1 204 ? 14.806 -7.963 -6.279 1.00 92.31 204 TYR A C 1
ATOM 1588 O O . TYR A 1 204 ? 13.840 -8.305 -5.597 1.00 92.31 204 TYR A O 1
ATOM 1596 N N . PHE A 1 205 ? 15.249 -8.701 -7.301 1.00 89.81 205 PHE A N 1
ATOM 1597 C CA . PHE A 1 205 ? 14.674 -9.988 -7.710 1.00 89.81 205 PHE A CA 1
ATOM 1598 C C . PHE A 1 205 ? 15.548 -11.180 -7.307 1.00 89.81 205 PHE A C 1
ATOM 1600 O O . PHE A 1 205 ? 15.124 -12.330 -7.443 1.00 89.81 205 PHE A O 1
ATOM 1607 N N . ASP A 1 206 ? 16.734 -10.916 -6.761 1.00 83.75 206 ASP A N 1
ATOM 1608 C CA . ASP A 1 206 ? 17.584 -11.939 -6.171 1.00 83.75 206 ASP A CA 1
ATOM 1609 C C . ASP A 1 206 ? 16.963 -12.480 -4.875 1.00 83.75 206 ASP A C 1
ATOM 1611 O O . ASP A 1 206 ? 16.496 -11.729 -4.020 1.00 83.75 206 ASP A O 1
ATOM 1615 N N . GLN A 1 207 ? 17.017 -13.803 -4.679 1.00 63.88 207 GLN A N 1
ATOM 1616 C CA . GLN A 1 207 ? 16.444 -14.482 -3.501 1.00 63.88 207 GLN A CA 1
ATOM 1617 C C . GLN A 1 207 ? 17.036 -14.020 -2.154 1.00 63.88 207 GLN A C 1
ATOM 1619 O O . GLN A 1 207 ? 16.474 -14.323 -1.104 1.00 63.88 207 GLN A O 1
ATOM 1624 N N . ALA A 1 208 ? 18.163 -13.304 -2.172 1.00 60.06 208 ALA A N 1
ATOM 1625 C CA . ALA A 1 208 ? 18.818 -12.749 -0.990 1.00 60.06 208 ALA A CA 1
ATOM 1626 C C . ALA A 1 208 ? 18.309 -11.347 -0.599 1.00 60.06 208 ALA A C 1
ATOM 1628 O O . ALA A 1 208 ? 18.721 -10.823 0.437 1.00 60.06 208 ALA A O 1
ATOM 1629 N N . PHE A 1 209 ? 17.448 -10.718 -1.405 1.00 67.62 209 PHE A N 1
ATOM 1630 C CA . PHE A 1 209 ? 16.943 -9.385 -1.107 1.00 67.62 209 PHE A CA 1
ATOM 1631 C C . PHE A 1 209 ? 15.912 -9.427 0.033 1.00 67.62 209 PHE A C 1
ATOM 1633 O O . PHE A 1 209 ? 14.876 -10.085 -0.055 1.00 67.62 209 PHE A O 1
ATOM 1640 N N . SER A 1 210 ? 16.186 -8.677 1.099 1.00 69.88 210 SER A N 1
ATOM 1641 C CA . SER A 1 210 ? 15.274 -8.448 2.219 1.00 69.88 210 SER A CA 1
ATOM 1642 C C . SER A 1 210 ? 15.215 -6.953 2.529 1.00 69.88 210 SER A C 1
ATOM 1644 O O . SER A 1 210 ? 16.215 -6.248 2.413 1.00 69.88 210 SER A O 1
ATOM 1646 N N . LEU A 1 211 ? 14.028 -6.480 2.917 1.00 61.19 211 LEU A N 1
ATOM 1647 C CA . LEU A 1 211 ? 13.793 -5.112 3.398 1.00 61.19 211 LEU A CA 1
ATOM 1648 C C . LEU A 1 211 ? 14.177 -4.908 4.876 1.00 61.19 211 LEU A C 1
ATOM 1650 O O . LEU A 1 211 ? 14.124 -3.771 5.347 1.00 61.19 211 LEU A O 1
ATOM 1654 N N . ARG A 1 212 ? 14.518 -5.994 5.585 1.00 54.00 212 ARG A N 1
ATOM 1655 C CA . ARG A 1 212 ? 15.058 -5.959 6.952 1.00 54.00 212 ARG A CA 1
ATOM 1656 C C . ARG A 1 212 ? 16.546 -5.649 6.965 1.00 54.00 212 ARG A C 1
ATOM 1658 O O . ARG A 1 212 ? 17.260 -6.285 6.158 1.00 54.00 212 ARG A O 1
#

Secondary structure (DSSP, 8-state):
---HHHHHHH-GGGHHHHHHHHHHHHHHHHHHH-S--------HHHHHHHHHHHHHH-GGGHHHHHHHHHHT-SSPPPS--TTTPPPTTS-SPPPSS----HHHHHHHHHS-SS----HHHHHHHHHHHHHHHHHTT-S-HHHHH-HHHHHHHHHHHHHHHHHHHHHTT-TTHHHHHHHHHHHHTT-GGGHHHHHHHHHH-GGGTSTT----